Protein AF-A0A4Q3K098-F1 (afdb_monomer_lite)

Foldseek 3Di:
DDDDDDDDDDDDDDDDDDDDDDDDDDDDDDDDDDPDDDDDDDDDDDDDDDDDDDDDDDDDDDDPDDDDPDDDDDDDDDDDDDDDDDDDDDDDDDDDDDDDDDDPQPAAAFFQLAEEDPDDDPVPGHSHYDHPPHDHHPVNVVVVVCVVVVVCCVPVVVVVVVVVVVVVVVVVVVVVVVVVVVVVVVVVVVVVVVVVVCVVVVVVVVVVVVVVVVVVVVVVCVVVVVVVVVVVVVVVVVVCVVVVVVVVVVVVVVVVVVVVVVVVVVCVVPDDPVNVVVVVVVVVVVVVVVVVVVVVVPD

Structure (mmCIF, N/CA/C/O backbone):
data_AF-A0A4Q3K098-F1
#
_entry.id   AF-A0A4Q3K098-F1
#
loop_
_atom_site.group_PDB
_atom_site.id
_atom_site.type_symbol
_atom_site.label_atom_id
_atom_site.label_alt_id
_atom_site.label_comp_id
_atom_site.label_asym_id
_atom_site.label_entity_id
_atom_site.label_seq_id
_atom_site.pdbx_PDB_ins_code
_atom_site.Cartn_x
_atom_site.Cartn_y
_atom_site.Cartn_z
_atom_site.occupancy
_atom_site.B_iso_or_equiv
_atom_site.auth_seq_id
_atom_site.auth_comp_id
_atom_site.auth_asym_id
_atom_site.auth_atom_id
_atom_site.pdbx_PDB_model_num
ATOM 1 N N . MET A 1 1 ? 40.487 -28.915 39.876 1.00 45.47 1 MET A N 1
ATOM 2 C CA . MET A 1 1 ? 40.829 -27.946 40.940 1.00 45.47 1 MET A CA 1
ATOM 3 C C . MET A 1 1 ? 42.339 -27.771 40.968 1.00 45.47 1 MET A C 1
ATOM 5 O O . MET A 1 1 ? 43.022 -28.613 41.523 1.00 45.47 1 MET A O 1
ATOM 9 N N . SER A 1 2 ? 42.846 -26.705 40.356 1.00 36.75 2 SER A N 1
ATOM 10 C CA . SER A 1 2 ? 44.168 -26.128 40.635 1.00 36.75 2 SER A CA 1
ATOM 11 C C . SER A 1 2 ? 44.208 -24.749 39.973 1.00 36.75 2 SER A C 1
ATOM 13 O O . SER A 1 2 ? 43.932 -24.594 38.788 1.00 36.75 2 SER A O 1
ATOM 15 N N . ARG A 1 3 ? 44.411 -23.734 40.813 1.00 47.38 3 ARG A N 1
ATOM 16 C CA . ARG A 1 3 ? 44.488 -22.307 40.490 1.00 47.38 3 ARG A CA 1
ATOM 17 C C . ARG A 1 3 ? 45.880 -21.983 39.943 1.00 47.38 3 ARG A C 1
ATOM 19 O O . ARG A 1 3 ? 46.826 -22.529 40.492 1.00 47.38 3 ARG A O 1
ATOM 26 N N . THR A 1 4 ? 45.986 -21.002 39.046 1.00 52.31 4 THR A N 1
ATOM 27 C CA . THR A 1 4 ? 46.852 -19.814 39.217 1.00 52.31 4 THR A CA 1
ATOM 28 C C . THR A 1 4 ? 46.536 -18.753 38.155 1.00 52.31 4 THR A C 1
ATOM 30 O O . THR A 1 4 ? 46.495 -19.019 36.960 1.00 52.31 4 THR A O 1
ATOM 33 N N . PHE A 1 5 ? 46.284 -17.538 38.640 1.00 45.59 5 PHE A N 1
ATOM 34 C CA . PHE A 1 5 ? 46.223 -16.270 37.909 1.00 45.59 5 PHE A CA 1
ATOM 35 C C . PHE A 1 5 ? 47.646 -15.775 37.591 1.00 45.59 5 PHE A C 1
ATOM 37 O O . PHE A 1 5 ? 48.523 -15.948 38.433 1.00 45.59 5 PHE A O 1
ATOM 44 N N . SER A 1 6 ? 47.839 -15.042 36.487 1.00 46.19 6 SER A N 1
ATOM 45 C CA . SER A 1 6 ? 48.653 -13.812 36.498 1.00 46.19 6 SER A CA 1
ATOM 46 C C . SER A 1 6 ? 48.401 -12.945 35.255 1.00 46.19 6 SER A C 1
ATOM 48 O O . SER A 1 6 ? 48.564 -13.391 34.122 1.00 46.19 6 SER A O 1
ATOM 50 N N . LEU A 1 7 ? 47.990 -11.702 35.505 1.00 43.59 7 LEU A N 1
ATOM 51 C CA . LEU A 1 7 ? 47.970 -10.551 34.598 1.00 43.59 7 LEU A CA 1
ATOM 52 C C . LE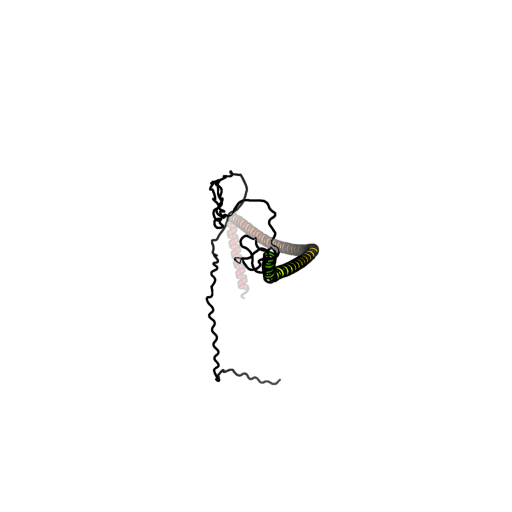U A 1 7 ? 49.356 -9.890 34.604 1.00 43.59 7 LEU A C 1
ATOM 54 O O . LEU A 1 7 ? 49.916 -9.780 35.689 1.00 43.59 7 LEU A O 1
ATOM 58 N N . ALA A 1 8 ? 49.835 -9.346 33.475 1.00 39.97 8 ALA A N 1
ATOM 59 C CA . ALA A 1 8 ? 50.601 -8.084 33.446 1.00 39.97 8 ALA A CA 1
ATOM 60 C C . ALA A 1 8 ? 51.017 -7.642 32.021 1.00 39.97 8 ALA A C 1
ATOM 62 O O . ALA A 1 8 ? 51.770 -8.328 31.341 1.00 39.97 8 ALA A O 1
ATOM 63 N N . THR A 1 9 ? 50.537 -6.444 31.654 1.00 49.66 9 THR A N 1
ATOM 64 C CA . THR A 1 9 ? 51.247 -5.292 31.037 1.00 49.66 9 THR A CA 1
ATOM 65 C C . THR A 1 9 ? 51.971 -5.454 29.686 1.00 49.66 9 THR A C 1
ATOM 67 O O . THR A 1 9 ? 52.926 -6.207 29.575 1.00 49.66 9 THR A O 1
ATOM 70 N N . LEU A 1 10 ? 51.513 -4.817 28.598 1.00 40.50 10 LEU A N 1
ATOM 71 C CA . LEU A 1 10 ? 51.694 -3.404 28.172 1.00 40.50 10 LEU A CA 1
ATOM 72 C C . LEU A 1 10 ? 53.139 -2.996 27.788 1.00 40.50 10 LEU A C 1
ATOM 74 O O . LEU A 1 10 ? 54.026 -3.025 28.635 1.00 40.50 10 LEU A O 1
ATOM 78 N N . THR A 1 11 ? 53.270 -2.398 26.588 1.00 39.56 11 THR A N 1
ATOM 79 C CA . THR A 1 11 ? 54.080 -1.191 26.250 1.00 39.56 11 THR A CA 1
ATOM 80 C C . THR A 1 11 ? 55.191 -1.344 25.194 1.00 39.56 11 THR A C 1
ATOM 82 O O . THR A 1 11 ? 56.019 -2.243 25.258 1.00 39.56 11 THR A O 1
ATOM 85 N N . SER A 1 12 ? 55.252 -0.311 24.330 1.00 39.97 12 SER A N 1
ATOM 86 C CA . SER A 1 12 ? 56.426 0.238 23.613 1.00 39.97 12 SER A CA 1
ATOM 87 C C . SER A 1 12 ? 56.860 -0.506 22.336 1.00 39.97 12 SER A C 1
ATOM 89 O O . SER A 1 12 ? 57.343 -1.625 22.401 1.00 39.97 12 SER A O 1
ATOM 91 N N . ALA A 1 13 ? 56.644 -0.010 21.109 1.00 42.47 13 ALA A N 1
ATOM 92 C CA . ALA A 1 13 ? 57.083 1.255 20.492 1.00 42.47 13 ALA A CA 1
ATOM 93 C C . ALA A 1 13 ? 58.608 1.483 20.519 1.00 42.47 13 ALA A C 1
ATOM 95 O O . ALA A 1 13 ? 59.149 1.864 21.546 1.00 42.47 13 ALA A O 1
ATOM 96 N N . SER A 1 14 ? 59.272 1.357 19.360 1.00 41.34 14 SER A N 1
ATOM 97 C CA . SER A 1 14 ? 60.161 2.378 18.757 1.00 41.34 14 SER A CA 1
ATOM 98 C C . SER A 1 14 ? 61.281 1.795 17.868 1.00 41.34 14 SER A C 1
ATOM 100 O O . SER A 1 14 ? 62.032 0.911 18.251 1.00 41.34 14 SER A O 1
ATOM 102 N N . TRP A 1 15 ? 61.342 2.343 16.648 1.00 36.78 15 TRP A N 1
ATOM 103 C CA . TRP A 1 15 ? 62.523 2.826 15.914 1.00 36.78 15 TRP A CA 1
ATOM 104 C C . TRP A 1 15 ? 63.794 1.967 15.772 1.00 36.78 15 TRP A C 1
ATOM 106 O O . TRP A 1 15 ? 64.567 1.825 16.706 1.00 36.78 15 TRP A O 1
ATOM 116 N N . HIS A 1 16 ? 64.147 1.680 14.511 1.00 47.78 16 HIS A N 1
ATOM 117 C CA . HIS A 1 16 ? 65.484 1.934 13.936 1.00 47.78 16 HIS A CA 1
ATOM 118 C C . HIS A 1 16 ? 65.361 1.935 12.389 1.00 47.78 16 HIS A C 1
ATOM 120 O O . HIS A 1 16 ? 64.926 0.949 11.809 1.00 47.78 16 HIS A O 1
ATOM 126 N N . ARG A 1 17 ? 65.462 3.080 11.679 1.00 45.44 17 ARG A N 1
ATOM 127 C CA . ARG A 1 17 ? 66.675 3.600 10.982 1.00 45.44 17 ARG A CA 1
ATOM 128 C C . ARG A 1 17 ? 67.563 2.466 10.434 1.00 45.44 17 ARG A C 1
ATOM 130 O O . ARG A 1 17 ? 68.010 1.648 11.219 1.00 45.44 17 ARG A O 1
ATOM 137 N N . THR A 1 18 ? 67.931 2.352 9.152 1.00 45.47 18 THR A N 1
ATOM 138 C CA . THR A 1 18 ? 68.351 3.349 8.140 1.00 45.47 18 THR A CA 1
ATOM 139 C C . THR A 1 18 ? 68.779 2.585 6.869 1.00 45.47 18 THR A C 1
ATOM 141 O O . THR A 1 18 ? 69.349 1.509 7.016 1.00 45.47 18 THR A O 1
ATOM 144 N N . GLY A 1 19 ? 68.685 3.174 5.661 1.00 37.81 19 GLY A N 1
ATOM 145 C CA . GLY A 1 19 ? 69.661 2.851 4.599 1.00 37.81 19 GLY A CA 1
ATOM 146 C C . GLY A 1 19 ? 69.267 3.022 3.121 1.00 37.81 19 GLY A C 1
ATOM 147 O O . GLY A 1 19 ? 68.738 2.093 2.534 1.00 37.81 19 GLY A O 1
ATOM 148 N N . ARG A 1 20 ? 69.731 4.139 2.521 1.00 42.72 20 ARG A N 1
ATOM 149 C CA . ARG A 1 20 ? 70.123 4.361 1.094 1.00 42.72 20 ARG A CA 1
ATOM 150 C C . ARG A 1 20 ? 68.979 4.451 0.061 1.00 42.72 20 ARG A C 1
ATOM 152 O O . ARG A 1 20 ? 68.399 3.452 -0.316 1.00 42.72 20 ARG A O 1
ATOM 159 N N . ARG A 1 21 ? 68.502 5.634 -0.356 1.00 42.91 21 ARG A N 1
ATOM 160 C CA . ARG A 1 21 ? 69.092 6.699 -1.214 1.00 42.91 21 ARG A CA 1
ATOM 161 C C . ARG A 1 21 ? 69.584 6.251 -2.609 1.00 42.91 21 ARG A C 1
ATOM 163 O O . ARG A 1 21 ? 70.628 5.620 -2.710 1.00 42.91 21 ARG A O 1
ATOM 170 N N . LEU A 1 22 ? 68.891 6.825 -3.609 1.00 38.81 22 LEU A N 1
ATOM 171 C CA . LEU A 1 22 ? 69.331 7.316 -4.930 1.00 38.81 22 LEU A CA 1
ATOM 172 C C . LEU A 1 22 ? 69.320 6.348 -6.125 1.00 38.81 22 LEU A C 1
ATOM 174 O O . LEU A 1 22 ? 70.269 5.610 -6.347 1.00 38.81 22 LEU A O 1
ATOM 178 N N . ALA A 1 23 ? 68.326 6.535 -6.998 1.00 37.00 23 ALA A N 1
ATOM 179 C CA . ALA A 1 23 ? 68.558 6.690 -8.433 1.00 37.00 23 ALA A CA 1
ATOM 180 C C . ALA A 1 23 ? 67.474 7.610 -9.022 1.00 37.00 23 ALA A C 1
ATOM 182 O O . ALA A 1 23 ? 66.279 7.364 -8.878 1.00 37.00 23 ALA A O 1
ATOM 183 N N . LEU A 1 24 ? 67.935 8.712 -9.610 1.00 41.22 24 LEU A N 1
ATOM 184 C CA . LEU A 1 24 ? 67.166 9.682 -10.380 1.00 41.22 24 LEU A CA 1
ATOM 185 C C . LEU A 1 24 ? 66.732 9.086 -11.725 1.00 41.22 24 LEU A C 1
ATOM 187 O O . LEU A 1 24 ? 67.497 8.367 -12.359 1.00 41.22 24 LEU A O 1
ATOM 191 N N . GLY A 1 25 ? 65.557 9.499 -12.193 1.00 34.22 25 GLY A N 1
ATOM 192 C CA . GLY A 1 25 ? 65.096 9.318 -13.566 1.00 34.22 25 GLY A CA 1
ATOM 193 C C . GLY A 1 25 ? 63.995 10.326 -13.877 1.00 34.22 25 GLY A C 1
ATOM 194 O O . GLY A 1 25 ? 62.823 10.065 -13.636 1.00 34.22 25 GLY A O 1
ATOM 195 N N . LEU A 1 26 ? 64.405 11.506 -14.341 1.00 39.22 26 LEU A N 1
ATOM 196 C CA . LEU A 1 26 ? 63.556 12.571 -14.876 1.00 39.22 26 LEU A CA 1
ATOM 197 C C . LEU A 1 26 ? 62.795 12.095 -16.123 1.00 39.22 26 LEU A C 1
ATOM 199 O O . LEU A 1 26 ? 63.418 11.620 -17.068 1.00 39.22 26 LEU A O 1
ATOM 203 N N . ALA A 1 27 ? 61.490 12.351 -16.177 1.00 36.09 27 ALA A N 1
ATOM 204 C CA . ALA A 1 27 ? 60.779 12.587 -17.430 1.00 36.09 27 ALA A CA 1
ATOM 205 C C . ALA A 1 27 ? 59.642 13.583 -17.180 1.00 36.09 27 ALA A C 1
ATOM 207 O O . ALA A 1 27 ? 58.806 13.409 -16.295 1.00 36.09 27 ALA A O 1
ATOM 208 N N . ALA A 1 28 ? 59.691 14.671 -17.938 1.00 39.91 28 ALA A N 1
ATOM 209 C CA . ALA A 1 28 ? 58.756 15.777 -17.922 1.00 39.91 28 ALA A CA 1
ATOM 210 C C . ALA A 1 28 ? 57.340 15.337 -18.322 1.00 39.91 28 ALA A C 1
ATOM 212 O O . ALA A 1 28 ? 57.170 14.579 -19.272 1.00 39.91 28 ALA A O 1
ATOM 213 N N . SER A 1 29 ? 56.326 15.895 -17.660 1.00 32.56 29 SER A N 1
ATOM 214 C CA . SER A 1 29 ? 54.971 15.946 -18.205 1.00 32.56 29 SER A CA 1
ATOM 215 C C . SER A 1 29 ? 54.334 17.279 -17.834 1.00 32.56 29 SER A C 1
ATOM 217 O O . SER A 1 29 ? 53.872 17.491 -16.716 1.00 32.56 29 SER A O 1
ATOM 219 N N . TRP A 1 30 ? 54.349 18.198 -18.797 1.00 33.38 30 TRP A N 1
ATOM 220 C CA . TRP A 1 30 ? 53.404 19.303 -18.860 1.00 33.38 30 TRP A CA 1
ATOM 221 C C . TRP A 1 30 ? 52.015 18.710 -19.114 1.00 33.38 30 TRP A C 1
ATOM 223 O O . TRP A 1 30 ? 51.775 18.145 -20.177 1.00 33.38 30 TRP A O 1
ATOM 233 N N . ALA A 1 31 ? 51.101 18.841 -18.157 1.00 35.28 31 ALA A N 1
ATOM 234 C CA . ALA A 1 31 ? 49.675 18.654 -18.393 1.00 35.28 31 ALA A CA 1
ATOM 235 C C . ALA A 1 31 ? 48.956 19.926 -17.946 1.00 35.28 31 ALA A C 1
ATOM 237 O O . ALA A 1 31 ? 48.866 20.237 -16.758 1.00 35.28 31 ALA A O 1
ATOM 238 N N . LEU A 1 32 ? 48.527 20.691 -18.948 1.00 40.38 32 LEU A N 1
ATOM 239 C CA . LEU A 1 32 ? 47.695 21.874 -18.815 1.00 40.38 32 LEU A CA 1
ATOM 240 C C . LEU A 1 32 ? 46.370 21.541 -18.111 1.00 40.38 32 LEU A C 1
ATOM 242 O O . LEU A 1 32 ? 45.677 20.601 -18.482 1.00 40.38 32 LEU A O 1
ATOM 246 N N . ALA A 1 33 ? 46.035 22.416 -17.164 1.00 36.03 33 ALA A N 1
ATOM 247 C CA . ALA A 1 33 ? 44.709 22.966 -16.890 1.00 36.03 33 ALA A CA 1
ATOM 248 C C . ALA A 1 33 ? 43.523 21.989 -16.770 1.00 36.03 33 ALA A C 1
ATOM 250 O O . ALA A 1 33 ? 42.796 21.694 -17.716 1.00 36.03 33 ALA A O 1
ATOM 251 N N . LEU A 1 34 ? 43.264 21.635 -15.511 1.00 37.97 34 LEU A N 1
ATOM 252 C CA . LEU A 1 34 ? 41.960 21.276 -14.964 1.00 37.97 34 LEU A CA 1
ATOM 253 C C . LEU A 1 34 ? 40.907 22.353 -15.289 1.00 37.97 34 LEU A C 1
ATOM 255 O O . LEU A 1 34 ? 40.950 23.455 -14.745 1.00 37.97 34 LEU A O 1
ATOM 259 N N . GLY A 1 35 ? 39.935 22.014 -16.134 1.00 31.52 35 GLY A N 1
ATOM 260 C CA . GLY A 1 35 ? 38.666 22.731 -16.236 1.00 31.52 35 GLY A CA 1
ATOM 261 C C . GLY A 1 35 ? 37.707 22.238 -15.155 1.00 31.52 35 GLY A C 1
ATOM 262 O O . GLY A 1 35 ? 37.021 21.234 -15.334 1.00 31.52 35 GLY A O 1
ATOM 263 N N . THR A 1 36 ? 37.676 22.922 -14.015 1.00 43.47 36 THR A N 1
ATOM 264 C CA . THR A 1 36 ? 36.702 22.696 -12.944 1.00 43.47 36 THR A CA 1
ATOM 265 C C . THR A 1 36 ? 35.347 23.304 -13.308 1.00 43.47 36 THR A C 1
ATOM 267 O O . THR A 1 36 ? 35.190 24.519 -13.366 1.00 43.47 36 THR A O 1
ATOM 270 N N . MET A 1 37 ? 34.386 22.421 -13.565 1.00 33.38 37 MET A N 1
ATOM 271 C CA . MET A 1 37 ? 32.991 22.438 -13.107 1.00 33.38 37 MET A CA 1
ATOM 272 C C . MET A 1 37 ? 32.465 23.744 -12.463 1.00 33.38 37 MET A C 1
ATOM 274 O O . MET A 1 37 ? 32.839 24.080 -11.344 1.00 33.38 37 MET A O 1
ATOM 278 N N . VAL A 1 38 ? 31.471 24.375 -13.101 1.00 37.09 38 VAL A N 1
ATOM 279 C CA . VAL A 1 38 ? 30.394 25.108 -12.407 1.00 37.09 38 VAL A CA 1
ATOM 280 C C . VAL A 1 38 ? 29.065 24.672 -13.023 1.00 37.09 38 VAL A C 1
ATOM 282 O O . VAL A 1 38 ? 28.654 25.146 -14.077 1.00 37.09 38 VAL A O 1
ATOM 285 N N . VAL A 1 39 ? 28.413 23.721 -12.358 1.00 38.47 39 VAL A N 1
ATOM 286 C CA . VAL A 1 39 ? 26.984 23.434 -12.503 1.00 38.47 39 VAL A CA 1
ATOM 287 C C . VAL A 1 39 ? 26.318 24.100 -11.307 1.00 38.47 39 VAL A C 1
ATOM 289 O O . VAL A 1 39 ? 26.636 23.768 -10.168 1.00 38.47 39 VAL A O 1
ATOM 292 N N . ALA A 1 40 ? 25.439 25.066 -11.556 1.00 39.69 40 ALA A N 1
ATOM 293 C CA . ALA A 1 40 ? 24.638 25.706 -10.521 1.00 39.69 40 ALA A CA 1
ATOM 294 C C . ALA A 1 40 ? 23.329 24.921 -10.317 1.00 39.69 40 ALA A C 1
ATOM 296 O O . ALA A 1 40 ? 22.596 24.737 -11.290 1.00 39.69 40 ALA A O 1
ATOM 297 N N . PRO A 1 41 ? 22.983 24.493 -9.089 1.00 42.41 41 PRO A N 1
ATOM 298 C CA . PRO A 1 41 ? 21.625 24.108 -8.749 1.00 42.41 41 PRO A CA 1
ATOM 299 C C . PRO A 1 41 ? 20.955 25.248 -7.973 1.00 42.41 41 PRO A C 1
ATOM 301 O O . PRO A 1 41 ? 21.368 25.607 -6.871 1.00 42.41 41 PRO A O 1
ATOM 304 N N . SER A 1 42 ? 19.906 25.829 -8.548 1.00 36.91 42 SER A N 1
ATOM 305 C CA . SER A 1 42 ? 19.019 26.753 -7.843 1.00 36.91 42 SER A CA 1
ATOM 306 C C . SER A 1 42 ? 17.976 25.942 -7.073 1.00 36.91 42 SER A C 1
ATOM 308 O O . SER A 1 42 ? 17.066 25.379 -7.675 1.00 36.91 42 SER A O 1
ATOM 310 N N . LEU A 1 43 ? 18.102 25.878 -5.746 1.00 34.44 43 LEU A N 1
ATOM 311 C CA . LEU A 1 43 ? 17.055 25.368 -4.862 1.00 34.44 43 LEU A CA 1
ATOM 312 C C . LEU A 1 43 ? 16.998 26.197 -3.575 1.00 34.44 43 LEU A C 1
ATOM 314 O O . LEU A 1 43 ? 17.972 26.214 -2.830 1.00 34.44 43 LEU A O 1
ATOM 318 N N . ALA A 1 44 ? 15.857 26.856 -3.349 1.00 34.03 44 ALA A N 1
ATOM 319 C CA . ALA A 1 44 ? 15.251 27.258 -2.066 1.00 34.03 44 ALA A CA 1
ATOM 320 C C . ALA A 1 44 ? 14.223 28.365 -2.389 1.00 34.03 44 ALA A C 1
ATOM 322 O O . ALA A 1 44 ? 14.601 29.375 -2.969 1.00 34.03 44 ALA A O 1
ATOM 323 N N . LEU A 1 45 ? 12.905 28.222 -2.231 1.00 35.03 45 LEU A N 1
ATOM 324 C CA . LEU A 1 45 ? 12.044 27.829 -1.098 1.00 35.03 45 LEU A CA 1
ATOM 325 C C . LEU A 1 45 ? 11.132 29.035 -0.810 1.00 35.03 45 LEU A C 1
ATOM 327 O O . LEU A 1 45 ? 11.591 30.056 -0.309 1.00 35.03 45 LEU A O 1
ATOM 331 N N . ALA A 1 46 ? 9.844 28.898 -1.119 1.00 38.06 46 ALA A N 1
ATOM 332 C CA . ALA A 1 46 ? 8.773 29.678 -0.507 1.00 38.06 46 ALA A CA 1
ATOM 333 C C . ALA A 1 46 ? 7.505 28.803 -0.436 1.00 38.06 46 ALA A C 1
ATOM 335 O O . ALA A 1 46 ? 6.768 28.646 -1.405 1.00 38.06 46 ALA A O 1
ATOM 336 N N . GLN A 1 47 ? 7.374 28.157 0.723 1.00 42.31 47 GLN A N 1
ATOM 337 C CA . GLN A 1 47 ? 6.157 27.865 1.504 1.00 42.31 47 GLN A CA 1
ATOM 338 C C . GLN A 1 47 ? 5.009 28.887 1.286 1.00 42.31 47 GLN A C 1
ATOM 340 O O . GLN A 1 47 ? 5.303 30.057 1.075 1.00 42.31 47 GLN A O 1
ATOM 345 N N . ASP A 1 48 ? 3.700 28.619 1.406 1.00 40.69 48 ASP A N 1
ATOM 346 C CA . ASP A 1 48 ? 2.857 27.453 1.762 1.00 40.69 48 ASP A CA 1
ATOM 347 C C . ASP A 1 48 ? 1.357 27.897 1.536 1.00 40.69 48 ASP A C 1
ATOM 349 O O . ASP A 1 48 ? 1.166 28.862 0.794 1.00 40.69 48 ASP A O 1
ATOM 353 N N . PRO A 1 49 ? 0.260 27.288 2.058 1.00 54.19 49 PRO A N 1
ATOM 354 C CA . PRO A 1 49 ? -0.769 26.619 1.249 1.00 54.19 49 PRO A CA 1
ATOM 355 C C . PRO A 1 49 ? -2.209 27.205 1.374 1.00 54.19 49 PRO A C 1
ATOM 357 O O . PRO A 1 49 ? -2.437 28.218 2.027 1.00 54.19 49 PRO A O 1
ATOM 360 N N . HIS A 1 50 ? -3.182 26.478 0.793 1.00 34.31 50 HIS A N 1
ATOM 361 C CA . HIS A 1 50 ? -4.657 26.530 0.947 1.00 34.31 50 HIS A CA 1
ATOM 362 C C . HIS A 1 50 ? -5.469 27.212 -0.171 1.00 34.31 50 HIS A C 1
ATOM 364 O O . HIS A 1 50 ? -5.320 28.395 -0.448 1.00 34.31 50 HIS A O 1
ATOM 370 N N . GLY A 1 51 ? -6.429 26.470 -0.746 1.00 32.19 51 GLY A N 1
ATOM 371 C CA . GLY A 1 51 ? -7.488 27.052 -1.579 1.00 32.19 51 GLY A CA 1
ATOM 372 C C . GLY A 1 51 ? -8.238 26.057 -2.466 1.00 32.19 51 GLY A C 1
ATOM 373 O O . GLY A 1 51 ? -7.764 25.686 -3.528 1.00 32.19 51 GLY A O 1
ATOM 374 N N . HIS A 1 52 ? -9.412 25.638 -2.004 1.00 38.84 52 HIS A N 1
ATOM 375 C CA . HIS A 1 52 ? -10.378 24.707 -2.592 1.00 38.84 52 HIS A CA 1
ATOM 376 C C . HIS A 1 52 ? -10.873 24.981 -4.032 1.00 38.84 52 HIS A C 1
ATOM 378 O O . HIS A 1 52 ? -11.082 26.124 -4.412 1.00 38.84 52 HIS A O 1
ATOM 384 N N . GLY A 1 53 ? -11.266 23.891 -4.716 1.00 33.75 53 GLY A N 1
ATOM 385 C CA . GLY A 1 53 ? -12.589 23.757 -5.358 1.00 33.75 53 GLY A CA 1
ATOM 386 C C . GLY A 1 53 ? -12.778 24.281 -6.791 1.00 33.75 53 GLY A C 1
ATOM 387 O O . GLY A 1 53 ? -12.802 25.481 -7.028 1.00 33.75 53 GLY A O 1
ATOM 388 N N . ALA A 1 54 ? -13.036 23.367 -7.734 1.00 38.69 54 ALA A N 1
ATOM 389 C CA . ALA A 1 54 ? -13.620 23.665 -9.053 1.00 38.69 54 ALA A CA 1
ATOM 390 C C . ALA A 1 54 ? -15.121 24.032 -8.932 1.00 38.69 54 ALA A C 1
ATOM 392 O O . ALA A 1 54 ? -15.753 23.622 -7.953 1.00 38.69 54 ALA A O 1
ATOM 393 N N . PRO A 1 55 ? -15.720 24.767 -9.899 1.00 53.53 55 PRO A N 1
ATOM 394 C CA . PRO A 1 55 ? -16.332 24.120 -11.081 1.00 53.53 55 PRO A CA 1
ATOM 395 C C . PRO A 1 55 ? -16.218 24.926 -12.411 1.00 53.53 55 PRO A C 1
ATOM 397 O O . PRO A 1 55 ? -15.760 26.067 -12.401 1.00 53.53 55 PRO A O 1
ATOM 400 N N . PRO A 1 56 ? -16.610 24.355 -13.577 1.00 54.19 56 PRO A N 1
ATOM 401 C CA . PRO A 1 56 ? -16.345 24.940 -14.894 1.00 54.19 56 PRO A CA 1
ATOM 402 C C . PRO A 1 56 ? -17.508 25.796 -15.418 1.00 54.19 56 PRO A C 1
ATOM 404 O O . PRO A 1 56 ? -18.677 25.444 -15.260 1.00 54.19 56 PRO A O 1
ATOM 407 N N . GLY A 1 57 ? -17.198 26.884 -16.127 1.00 33.84 57 GLY A N 1
ATOM 408 C CA . GLY A 1 57 ? -18.220 27.665 -16.815 1.00 33.84 57 GLY A CA 1
ATOM 409 C C . GLY A 1 57 ? -17.698 28.849 -17.628 1.00 33.84 57 GLY A C 1
ATOM 410 O O . GLY A 1 57 ? -17.149 29.788 -17.073 1.00 33.84 57 GLY A O 1
ATOM 411 N N . HIS A 1 58 ? -18.038 28.805 -18.918 1.00 39.03 58 HIS A N 1
ATOM 412 C CA . HIS A 1 58 ? -18.286 29.924 -19.836 1.00 39.03 58 HIS A CA 1
ATOM 413 C C . HIS A 1 58 ? -17.084 30.571 -20.537 1.00 39.03 58 HIS A C 1
ATOM 415 O O . HIS A 1 58 ? -16.147 31.089 -19.939 1.00 39.03 58 HIS A O 1
ATOM 421 N N . GLY A 1 59 ? -17.161 30.501 -21.869 1.00 44.38 59 GLY A N 1
ATOM 422 C CA . GLY A 1 59 ? -16.175 31.005 -22.805 1.00 44.38 59 GLY A CA 1
ATOM 423 C C . GLY A 1 59 ? -16.113 32.526 -22.880 1.00 44.38 59 GLY A C 1
ATOM 424 O O . GLY A 1 59 ? -17.073 33.242 -22.600 1.00 44.38 59 GLY A O 1
ATOM 425 N N . ALA A 1 60 ? -14.952 32.982 -23.331 1.00 42.81 60 ALA A N 1
ATOM 426 C CA . ALA A 1 60 ? -14.671 34.334 -23.775 1.00 42.81 60 ALA A CA 1
ATOM 427 C C . ALA A 1 60 ? -13.757 34.248 -25.020 1.00 42.81 60 ALA A C 1
ATOM 429 O O . ALA A 1 60 ? -13.121 33.212 -25.236 1.00 42.81 60 ALA A O 1
ATOM 430 N N . PRO A 1 61 ? -13.764 35.276 -25.883 1.00 49.66 61 PRO A N 1
ATOM 431 C CA . PRO A 1 61 ? -13.471 35.147 -27.306 1.00 49.66 61 PRO A CA 1
ATOM 432 C C . PRO A 1 61 ? -11.975 35.052 -27.616 1.00 49.66 61 PRO A C 1
ATOM 434 O O . PRO A 1 61 ? -11.122 35.551 -26.887 1.00 49.66 61 PRO A O 1
ATOM 437 N N . VAL A 1 62 ? -11.682 34.403 -28.742 1.00 54.09 62 VAL A N 1
ATOM 438 C CA . VAL A 1 62 ? -10.337 34.220 -29.290 1.00 54.09 62 VAL A CA 1
ATOM 439 C C . VAL A 1 62 ? -9.867 35.533 -29.917 1.00 54.09 62 VAL A C 1
ATOM 441 O O . VAL A 1 62 ? -10.493 36.036 -30.847 1.00 54.09 62 VAL A O 1
ATOM 444 N N . ASP A 1 63 ? -8.762 36.067 -29.409 1.00 47.34 63 ASP A N 1
ATOM 445 C CA . ASP A 1 63 ? -8.073 37.252 -29.925 1.00 47.34 63 ASP A CA 1
ATOM 446 C C . ASP A 1 63 ? -6.951 36.786 -30.885 1.00 47.34 63 ASP A C 1
ATOM 448 O O . ASP A 1 63 ? -6.093 36.003 -30.462 1.00 47.34 63 ASP A O 1
ATOM 452 N N . PRO A 1 64 ? -6.924 37.167 -32.180 1.00 49.97 64 PRO A N 1
ATOM 453 C CA . PRO A 1 64 ? -6.046 36.521 -33.164 1.00 49.97 64 PRO A CA 1
ATOM 454 C C . PRO A 1 64 ? -4.607 37.066 -33.205 1.00 49.97 64 PRO A C 1
ATOM 456 O O . PRO A 1 64 ? -3.832 36.680 -34.080 1.00 49.97 64 PRO A O 1
ATOM 459 N N . HIS A 1 65 ? -4.199 37.931 -32.274 1.00 51.34 65 HIS A N 1
ATOM 460 C CA . HIS A 1 65 ? -2.879 38.562 -32.317 1.00 51.34 65 HIS A CA 1
ATOM 461 C C . HIS A 1 65 ? -2.156 38.528 -30.968 1.00 51.34 65 HIS A C 1
ATOM 463 O O . HIS A 1 65 ? -2.055 39.531 -30.266 1.00 51.34 65 HIS A O 1
ATOM 469 N N . ARG A 1 66 ? -1.553 37.383 -30.629 1.00 42.12 66 ARG A N 1
ATOM 470 C CA . ARG A 1 66 ? -0.471 37.345 -29.635 1.00 42.12 66 ARG A CA 1
ATOM 471 C C . ARG A 1 66 ? 0.615 36.361 -30.059 1.00 42.12 66 ARG A C 1
ATOM 473 O O . ARG A 1 66 ? 0.426 35.150 -30.025 1.00 42.12 66 ARG A O 1
ATOM 480 N N . GLY A 1 67 ? 1.738 36.912 -30.514 1.00 38.75 67 GLY A N 1
ATOM 481 C CA . GLY A 1 67 ? 2.914 36.160 -30.943 1.00 38.75 67 GLY A CA 1
ATOM 482 C C . GLY A 1 67 ? 3.592 35.416 -29.790 1.00 38.75 67 GLY A C 1
ATOM 483 O O . GLY A 1 67 ? 3.635 35.898 -28.658 1.00 38.75 67 GLY A O 1
ATOM 484 N N . ILE A 1 68 ? 4.130 34.240 -30.106 1.00 44.41 68 ILE A N 1
ATOM 485 C CA . ILE A 1 68 ? 4.950 33.412 -29.217 1.00 44.41 68 ILE A CA 1
ATOM 486 C C . ILE A 1 68 ? 6.407 33.904 -29.314 1.00 44.41 68 ILE A C 1
ATOM 488 O O . ILE A 1 68 ? 6.922 34.005 -30.430 1.00 44.41 68 ILE A O 1
ATOM 492 N N . PRO A 1 69 ? 7.105 34.196 -28.202 1.00 44.75 69 PRO A N 1
ATOM 493 C CA . PRO A 1 69 ? 8.534 34.466 -28.235 1.00 44.75 69 PRO A CA 1
ATOM 494 C C . PRO A 1 69 ? 9.307 33.141 -28.260 1.00 44.75 69 PRO A C 1
ATOM 496 O O . PRO A 1 69 ? 9.219 32.348 -27.326 1.00 44.75 69 PRO A O 1
ATOM 499 N N . GLY A 1 70 ? 10.083 32.918 -29.323 1.00 49.69 70 GLY A N 1
ATOM 500 C CA . GLY A 1 70 ? 11.064 31.830 -29.390 1.00 49.69 70 GLY A CA 1
ATOM 501 C C . GLY A 1 70 ? 10.831 30.828 -30.519 1.00 49.69 70 GLY A C 1
ATOM 502 O O . GLY A 1 70 ? 10.449 29.691 -30.274 1.00 49.69 70 GLY A O 1
ATOM 503 N N . ALA A 1 71 ? 11.133 31.227 -31.753 1.00 42.69 71 ALA A N 1
ATOM 504 C CA . ALA A 1 71 ? 11.499 30.301 -32.823 1.00 42.69 71 ALA A CA 1
ATOM 505 C C . ALA A 1 71 ? 12.501 30.997 -33.769 1.00 42.69 71 ALA A C 1
ATOM 507 O O . ALA A 1 71 ? 12.359 32.199 -34.011 1.00 42.69 71 ALA A O 1
ATOM 508 N N . PRO A 1 72 ? 13.530 30.291 -34.273 1.00 44.84 72 PRO A N 1
ATOM 509 C CA . PRO A 1 72 ? 14.599 30.894 -35.063 1.00 44.84 72 PRO A CA 1
ATOM 510 C C . PRO A 1 72 ? 14.091 31.324 -36.445 1.00 44.84 72 PRO A C 1
ATOM 512 O O . PRO A 1 72 ? 13.498 30.543 -37.188 1.00 44.84 72 PRO A O 1
ATOM 515 N N . THR A 1 73 ? 14.338 32.584 -36.795 1.00 45.41 73 THR A N 1
ATOM 516 C CA . THR A 1 73 ? 13.993 33.176 -38.090 1.00 45.41 73 THR A CA 1
ATOM 517 C C . THR A 1 73 ? 14.961 32.701 -39.173 1.00 45.41 73 THR A C 1
ATOM 519 O O . THR A 1 73 ? 16.134 33.071 -39.162 1.00 45.41 73 THR A O 1
ATOM 522 N N . LEU A 1 74 ? 14.467 31.922 -40.135 1.00 46.78 74 LEU A N 1
ATOM 523 C CA . LEU A 1 74 ? 15.127 31.754 -41.432 1.00 46.78 74 LEU A CA 1
ATOM 524 C C . LEU A 1 74 ? 14.890 33.017 -42.281 1.00 46.78 74 LEU A C 1
ATOM 526 O O . LEU A 1 74 ? 13.752 33.493 -42.327 1.00 46.78 74 LEU A O 1
ATOM 530 N N . PRO A 1 75 ? 15.902 33.564 -42.979 1.00 43.25 75 PRO A N 1
ATOM 531 C CA . PRO A 1 75 ? 15.680 34.672 -43.895 1.00 43.25 75 PRO A CA 1
ATOM 532 C C . PRO A 1 75 ? 14.935 34.179 -45.142 1.00 43.25 75 PRO A C 1
ATOM 534 O O . PRO A 1 75 ? 15.424 33.348 -45.906 1.00 43.25 75 PRO A O 1
ATOM 537 N N . ARG A 1 76 ? 13.730 34.717 -45.336 1.00 38.47 76 ARG A N 1
ATOM 538 C CA . ARG A 1 76 ? 12.933 34.599 -46.557 1.00 38.47 76 ARG A CA 1
ATOM 539 C C . ARG A 1 76 ? 13.424 35.656 -47.546 1.00 38.47 76 ARG A C 1
ATOM 541 O O . ARG A 1 76 ? 13.199 36.841 -47.326 1.00 38.47 76 ARG A O 1
ATOM 548 N N . SER A 1 77 ? 14.075 35.234 -48.624 1.00 37.66 77 SER A N 1
ATOM 549 C CA . SER A 1 77 ? 14.330 36.074 -49.793 1.00 37.66 77 SER A CA 1
ATOM 550 C C . SER A 1 77 ? 13.228 35.856 -50.827 1.00 37.66 77 SER A C 1
ATOM 552 O O . SER A 1 77 ? 13.038 34.756 -51.340 1.00 37.66 77 SER A O 1
ATOM 554 N N . ALA A 1 78 ? 12.493 36.918 -51.132 1.00 40.28 78 ALA A N 1
ATOM 555 C CA . ALA A 1 78 ? 11.795 37.075 -52.397 1.00 40.28 78 ALA A CA 1
ATOM 556 C C . ALA A 1 78 ? 11.618 38.572 -52.632 1.00 40.28 78 ALA A C 1
ATOM 558 O O . ALA A 1 78 ? 10.893 39.211 -51.881 1.00 40.28 78 ALA A O 1
ATOM 559 N N . ASP A 1 79 ? 12.335 39.094 -53.625 1.00 41.59 79 ASP A N 1
ATOM 560 C CA . ASP A 1 79 ? 11.893 40.180 -54.498 1.00 41.59 79 ASP A CA 1
ATOM 561 C C . ASP A 1 79 ? 12.810 40.247 -55.741 1.00 41.59 79 ASP A C 1
ATOM 563 O O . ASP A 1 79 ? 13.880 39.627 -55.748 1.00 41.59 79 ASP A O 1
ATOM 567 N N . PRO A 1 80 ? 12.344 40.849 -56.852 1.00 45.50 80 PRO A N 1
ATOM 568 C CA . PRO A 1 80 ? 12.312 40.162 -58.140 1.00 45.50 80 PRO A CA 1
ATOM 569 C C . PRO A 1 80 ? 13.278 40.722 -59.198 1.00 45.50 80 PRO A C 1
ATOM 571 O O . PRO A 1 80 ? 13.728 41.859 -59.135 1.00 45.50 80 PRO A O 1
ATOM 574 N N . HIS A 1 81 ? 13.541 39.882 -60.206 1.00 40.00 81 HIS A N 1
ATOM 575 C CA . HIS A 1 81 ? 13.946 40.205 -61.582 1.00 40.00 81 HIS A CA 1
ATOM 576 C C . HIS A 1 81 ? 14.746 41.504 -61.811 1.00 40.00 81 HIS A C 1
ATOM 578 O O . HIS A 1 81 ? 14.218 42.508 -62.283 1.00 40.00 81 HIS A O 1
ATOM 584 N N . GLY A 1 82 ? 16.063 41.421 -61.607 1.00 29.92 82 GLY A N 1
ATOM 585 C CA . GLY A 1 82 ? 17.048 42.291 -62.249 1.00 29.92 82 GLY A CA 1
ATOM 586 C C . GLY A 1 82 ? 17.647 41.587 -63.467 1.00 29.92 82 GLY A C 1
ATOM 587 O O . GLY A 1 82 ? 18.404 40.629 -63.326 1.00 29.92 82 GLY A O 1
ATOM 588 N N . ALA A 1 83 ? 17.291 42.048 -64.664 1.00 43.41 83 ALA A N 1
ATOM 589 C CA . ALA A 1 83 ? 17.985 41.701 -65.894 1.00 43.41 83 ALA A CA 1
ATOM 590 C C . ALA A 1 83 ? 19.374 42.356 -65.876 1.00 43.41 83 ALA A C 1
ATOM 592 O O . ALA A 1 83 ? 19.480 43.571 -66.008 1.00 43.41 83 ALA A O 1
ATOM 593 N N . GLN A 1 84 ? 20.432 41.558 -65.723 1.00 35.56 84 GLN A N 1
ATOM 594 C CA . GLN A 1 84 ? 21.804 42.012 -65.928 1.00 35.56 84 GLN A CA 1
ATOM 595 C C . GLN A 1 84 ? 22.527 41.005 -66.819 1.00 35.56 84 GLN A C 1
ATOM 597 O O . GLN A 1 84 ? 22.730 39.845 -66.463 1.00 35.56 84 GLN A O 1
ATOM 602 N N . GLN A 1 85 ? 22.873 41.483 -68.012 1.00 39.19 85 GLN A N 1
ATOM 603 C CA . GLN A 1 85 ? 23.735 40.829 -68.985 1.00 39.19 85 GLN A CA 1
ATOM 604 C C . GLN A 1 85 ? 25.038 40.377 -68.320 1.00 39.19 85 GLN A C 1
ATOM 606 O O . GLN A 1 85 ? 25.806 41.202 -67.828 1.00 39.19 85 GLN A O 1
ATOM 611 N N . VAL A 1 86 ? 25.314 39.076 -68.369 1.00 31.39 86 VAL A N 1
ATOM 612 C CA . VAL A 1 86 ? 26.675 38.552 -68.249 1.00 31.39 86 VAL A CA 1
ATOM 613 C C . VAL A 1 86 ? 27.216 38.364 -69.655 1.00 31.39 86 VAL A C 1
ATOM 615 O O . VAL A 1 86 ? 26.990 37.355 -70.320 1.00 31.39 86 VAL A O 1
ATOM 618 N N . ALA A 1 87 ? 27.892 39.415 -70.111 1.00 29.42 87 ALA A N 1
ATOM 619 C CA . ALA A 1 87 ? 28.838 39.364 -71.204 1.00 29.42 87 ALA A CA 1
ATOM 620 C C . ALA A 1 87 ? 29.904 38.312 -70.867 1.00 29.42 87 ALA A C 1
ATOM 622 O O . ALA A 1 87 ? 30.659 38.460 -69.907 1.00 29.42 87 ALA A O 1
ATOM 623 N N . GLY A 1 88 ? 29.929 37.222 -71.630 1.00 31.23 88 GLY A N 1
ATOM 624 C CA . GLY A 1 88 ? 31.040 36.284 -71.597 1.00 31.23 88 GLY A CA 1
ATOM 625 C C . GLY A 1 88 ? 32.249 36.929 -72.252 1.00 31.23 88 GLY A C 1
ATOM 626 O O . GLY A 1 88 ? 32.118 37.391 -73.376 1.00 31.23 88 GLY A O 1
ATOM 627 N N . HIS A 1 89 ? 33.399 36.948 -71.581 1.00 28.33 89 HIS A N 1
ATOM 628 C CA . HIS A 1 89 ? 34.696 37.287 -72.168 1.00 28.33 89 HIS A CA 1
ATOM 629 C C . HIS A 1 89 ? 35.766 36.379 -71.560 1.00 28.33 89 HIS A C 1
ATOM 631 O O . HIS A 1 89 ? 35.844 36.221 -70.343 1.00 28.33 89 HIS A O 1
ATOM 637 N N . GLY A 1 90 ? 36.566 35.773 -72.433 1.00 25.86 90 GLY A N 1
ATOM 638 C CA . GLY A 1 90 ? 37.670 34.889 -72.070 1.00 25.86 90 GLY A CA 1
ATOM 639 C C . GLY A 1 90 ? 38.028 33.877 -73.157 1.00 25.86 90 GLY A C 1
ATOM 640 O O . GLY A 1 90 ? 38.436 32.768 -72.833 1.00 25.86 90 GLY A O 1
ATOM 641 N N . ALA A 1 91 ? 37.839 34.227 -74.429 1.00 31.45 91 ALA A N 1
ATOM 642 C CA . ALA A 1 91 ? 38.324 33.455 -75.563 1.00 31.45 91 ALA A CA 1
ATOM 643 C C . ALA A 1 91 ? 38.932 34.427 -76.571 1.00 31.45 91 ALA A C 1
ATOM 645 O O . ALA A 1 91 ? 38.303 34.727 -77.571 1.00 31.45 91 ALA A O 1
ATOM 646 N N . ASP A 1 92 ? 40.137 34.917 -76.280 1.00 28.16 92 ASP A N 1
ATOM 647 C CA . ASP A 1 92 ? 40.959 35.657 -77.237 1.00 28.16 92 ASP A CA 1
ATOM 648 C C . ASP A 1 92 ? 42.432 35.320 -76.993 1.00 28.16 92 ASP A C 1
ATOM 650 O O . ASP A 1 92 ? 43.101 35.931 -76.163 1.00 28.16 92 ASP A O 1
ATOM 654 N N . ALA A 1 93 ? 42.897 34.278 -77.681 1.00 31.94 93 ALA A N 1
ATOM 655 C CA . ALA A 1 93 ? 44.241 34.177 -78.250 1.00 31.94 93 ALA A CA 1
ATOM 656 C C . ALA A 1 93 ? 44.347 32.856 -79.027 1.00 31.94 93 ALA A C 1
ATOM 658 O O . ALA A 1 93 ? 44.899 31.871 -78.542 1.00 31.94 93 ALA A O 1
ATOM 659 N N . ALA A 1 94 ? 43.801 32.832 -80.239 1.00 31.33 94 ALA A N 1
ATOM 660 C CA . ALA A 1 94 ? 44.360 32.014 -81.306 1.00 31.33 94 ALA A CA 1
ATOM 661 C C . ALA A 1 94 ? 43.951 32.633 -82.639 1.00 31.33 94 ALA A C 1
ATOM 663 O O . ALA A 1 94 ? 42.825 32.481 -83.112 1.00 31.33 94 ALA A O 1
ATOM 664 N N . ASP A 1 95 ? 44.899 33.389 -83.173 1.00 31.06 95 ASP A N 1
ATOM 665 C CA . ASP A 1 95 ? 44.879 34.022 -84.472 1.00 31.06 95 ASP A CA 1
ATOM 666 C C . ASP A 1 95 ? 44.415 33.093 -85.603 1.00 31.06 95 ASP A C 1
ATOM 668 O O . ASP A 1 95 ? 44.814 31.933 -85.713 1.00 31.06 95 ASP A O 1
ATOM 672 N N . ALA A 1 96 ? 43.569 33.686 -86.444 1.00 31.03 96 ALA A N 1
ATOM 673 C CA . ALA A 1 96 ? 43.492 33.568 -87.895 1.00 31.03 96 ALA A CA 1
ATOM 674 C C . ALA A 1 96 ? 44.181 32.364 -88.562 1.00 31.03 96 ALA A C 1
ATOM 676 O O . ALA A 1 96 ? 45.398 32.312 -88.622 1.00 31.03 96 ALA A O 1
ATOM 677 N N . HIS A 1 97 ? 43.381 31.512 -89.210 1.00 34.19 97 HIS A N 1
ATOM 678 C CA . HIS A 1 97 ? 43.435 31.154 -90.642 1.00 34.19 97 HIS A CA 1
ATOM 679 C C . HIS A 1 97 ? 42.114 30.410 -90.926 1.00 34.19 97 HIS A C 1
ATOM 681 O O . HIS A 1 97 ? 41.765 29.476 -90.219 1.00 34.19 97 HIS A O 1
ATOM 687 N N . GLY A 1 98 ? 41.226 30.875 -91.800 1.00 27.89 98 GLY A N 1
ATOM 688 C CA . GLY A 1 98 ? 41.400 30.904 -93.249 1.00 27.89 98 GLY A CA 1
ATOM 689 C C . GLY A 1 98 ? 40.355 29.947 -93.837 1.00 27.89 98 GLY A C 1
ATOM 690 O O . GLY A 1 98 ? 40.357 28.765 -93.516 1.00 27.89 98 GLY A O 1
ATOM 691 N N . GLY A 1 99 ? 39.398 30.483 -94.595 1.00 27.31 99 GLY A N 1
ATOM 692 C CA . GLY A 1 99 ? 38.261 29.727 -95.117 1.00 27.31 99 GLY A CA 1
ATOM 693 C C . GLY A 1 99 ? 38.637 28.661 -96.146 1.00 27.31 99 GLY A C 1
ATOM 694 O O . GLY A 1 99 ? 39.688 28.727 -96.776 1.00 27.31 99 GLY A O 1
ATOM 695 N N . GLY A 1 100 ? 37.707 27.729 -96.355 1.00 26.94 100 GLY A N 1
ATOM 696 C CA . GLY A 1 100 ? 37.699 26.848 -97.518 1.00 26.94 100 GLY A CA 1
ATOM 697 C C . GLY A 1 100 ? 37.592 25.365 -97.176 1.00 26.94 100 GLY A C 1
ATOM 698 O O . GLY A 1 100 ? 38.516 24.781 -96.632 1.00 26.94 100 GLY A O 1
ATOM 699 N N . HIS A 1 101 ? 36.484 24.779 -97.634 1.00 34.00 101 HIS A N 1
ATOM 700 C CA . HIS A 1 101 ? 36.303 23.363 -97.971 1.00 34.00 101 HIS A CA 1
ATOM 701 C C . HIS A 1 101 ? 36.131 22.377 -96.800 1.00 34.00 101 HIS A C 1
ATOM 703 O O . HIS A 1 101 ? 37.057 22.018 -96.082 1.00 34.00 101 HIS A O 1
ATOM 709 N N . HIS A 1 102 ? 34.895 21.879 -96.667 1.00 40.25 102 HIS A N 1
ATOM 710 C CA . HIS A 1 102 ? 34.585 20.622 -95.991 1.00 40.25 102 HIS A CA 1
ATOM 711 C C . HIS A 1 102 ? 35.268 19.471 -96.737 1.00 40.25 102 HIS A C 1
ATOM 713 O O . HIS A 1 102 ? 34.669 18.820 -97.588 1.00 40.25 102 HIS A O 1
ATOM 719 N N . GLU A 1 103 ? 36.527 19.233 -96.411 1.00 35.44 103 GLU A N 1
ATOM 720 C CA . GLU A 1 103 ? 37.217 17.988 -96.698 1.00 35.44 103 GLU A CA 1
ATOM 721 C C . GLU A 1 103 ? 37.404 17.273 -95.359 1.00 35.44 103 GLU A C 1
ATOM 723 O O . GLU A 1 103 ? 37.696 17.903 -94.340 1.00 35.44 103 GLU A O 1
ATOM 728 N N . LEU A 1 104 ? 37.099 15.976 -95.329 1.00 44.06 104 LEU A N 1
ATOM 729 C CA . LEU A 1 104 ? 37.052 15.158 -94.118 1.00 44.06 104 LEU A CA 1
ATOM 730 C C . LEU A 1 104 ? 38.305 15.415 -93.268 1.00 44.06 104 LEU A C 1
ATOM 732 O O . LEU A 1 104 ? 39.419 15.161 -93.723 1.00 44.06 104 LEU A O 1
ATOM 736 N N . GLN A 1 105 ? 38.123 15.934 -92.048 1.00 53.34 105 GLN A N 1
ATOM 737 C CA . GLN A 1 105 ? 39.224 16.164 -91.113 1.00 53.34 105 GLN A CA 1
ATOM 738 C C . GLN A 1 105 ? 40.021 14.862 -90.988 1.00 53.34 105 GLN A C 1
ATOM 740 O O . GLN A 1 105 ? 39.503 13.854 -90.505 1.00 53.34 105 GLN A O 1
ATOM 745 N N . HIS A 1 106 ? 41.261 14.858 -91.476 1.00 60.81 106 HIS A N 1
ATOM 746 C CA . HIS A 1 106 ? 42.100 13.671 -91.440 1.00 60.81 106 HIS A CA 1
ATOM 747 C C . HIS A 1 106 ? 42.403 13.345 -89.971 1.00 60.81 106 HIS A C 1
ATOM 749 O O . HIS A 1 106 ? 43.067 14.100 -89.257 1.00 60.81 106 HIS A O 1
ATOM 755 N N . ILE A 1 107 ? 41.851 12.234 -89.486 1.00 67.75 107 ILE A N 1
ATOM 756 C CA . ILE A 1 107 ? 42.052 11.789 -88.110 1.00 67.75 107 ILE A CA 1
ATOM 757 C C . ILE A 1 107 ? 43.512 11.376 -87.976 1.00 67.75 107 ILE A C 1
ATOM 759 O O . ILE A 1 107 ? 43.961 10.414 -88.601 1.00 67.75 107 ILE A O 1
ATOM 763 N N . ASN A 1 108 ? 44.262 12.098 -87.150 1.00 72.31 108 ASN A N 1
ATOM 764 C CA . ASN A 1 108 ? 45.614 11.692 -86.824 1.00 72.31 108 ASN A CA 1
ATOM 765 C C . ASN A 1 108 ? 45.584 10.599 -85.759 1.00 72.31 108 ASN A C 1
ATOM 767 O O . ASN A 1 108 ? 45.323 10.849 -84.581 1.00 72.31 108 ASN A O 1
ATOM 771 N N . TRP A 1 109 ? 45.855 9.375 -86.191 1.00 73.69 109 TRP A N 1
ATOM 772 C CA . TRP A 1 109 ? 45.827 8.213 -85.318 1.00 73.69 109 TRP A CA 1
ATOM 773 C C . TRP A 1 109 ? 47.107 8.067 -84.489 1.00 73.69 109 TRP A C 1
ATOM 775 O O . TRP A 1 109 ? 47.006 7.719 -83.316 1.00 73.69 109 TRP A O 1
ATOM 785 N N . VAL A 1 110 ? 48.292 8.341 -85.055 1.00 71.44 110 VAL A N 1
ATOM 786 C CA . VAL A 1 110 ? 49.572 7.911 -84.448 1.00 71.44 110 VAL A CA 1
ATOM 787 C C . VAL A 1 110 ? 50.720 8.933 -84.556 1.00 71.44 110 VAL A C 1
ATOM 789 O O . VAL A 1 110 ? 51.617 8.912 -83.718 1.00 71.44 110 VAL A O 1
ATOM 792 N N . TYR A 1 111 ? 50.731 9.843 -85.533 1.00 64.38 111 TYR A N 1
ATOM 793 C CA . TYR A 1 111 ? 51.923 10.647 -85.847 1.00 64.38 111 TYR A CA 1
ATOM 794 C C . TYR A 1 111 ? 52.059 11.905 -84.973 1.00 64.38 111 TYR A C 1
ATOM 796 O O . TYR A 1 111 ? 51.063 12.532 -84.617 1.00 64.38 111 TYR A O 1
ATOM 804 N N . GLY A 1 112 ? 53.289 12.325 -84.654 1.00 66.00 112 GLY A N 1
ATOM 805 C CA . GLY A 1 112 ? 53.529 13.578 -83.927 1.00 66.00 112 GLY A CA 1
ATOM 806 C C . GLY A 1 112 ? 53.231 13.521 -82.426 1.00 66.00 112 GLY A C 1
ATOM 807 O O . GLY A 1 112 ? 52.537 14.392 -81.905 1.00 66.00 112 GLY A O 1
ATOM 808 N N . LEU A 1 113 ? 53.730 12.487 -81.744 1.00 67.38 113 LEU A N 1
ATOM 809 C CA . LEU A 1 113 ? 53.474 12.224 -80.323 1.00 67.38 113 LEU A CA 1
ATOM 810 C C . LEU A 1 113 ? 54.066 13.274 -79.356 1.00 67.38 113 LEU A C 1
ATOM 812 O O . LEU A 1 113 ? 53.509 13.458 -78.277 1.00 67.38 113 LEU A O 1
ATOM 816 N N . PHE A 1 114 ? 55.165 13.955 -79.709 1.00 60.53 114 PHE A N 1
ATOM 817 C CA . PHE A 1 114 ? 55.936 14.778 -78.760 1.00 60.53 114 PHE A CA 1
ATOM 818 C C . PHE A 1 114 ? 56.040 16.272 -79.093 1.00 60.53 114 PHE A C 1
ATOM 820 O O . PHE A 1 114 ? 56.358 17.051 -78.197 1.00 60.53 114 PHE A O 1
ATOM 827 N N . GLY A 1 115 ? 55.766 16.711 -80.326 1.00 62.16 115 GLY A N 1
ATOM 828 C CA . GLY A 1 115 ? 55.764 18.146 -80.631 1.00 62.16 115 GLY A CA 1
ATOM 829 C C . GLY A 1 115 ? 55.836 18.502 -82.109 1.00 62.16 115 GLY A C 1
ATOM 830 O O . GLY A 1 115 ? 55.870 17.633 -82.980 1.00 62.16 115 GLY A O 1
ATOM 831 N N . GLU A 1 116 ? 55.861 19.801 -82.392 1.00 62.84 116 GLU A N 1
ATOM 832 C CA . GLU A 1 116 ? 55.962 20.344 -83.749 1.00 62.84 116 GLU A CA 1
ATOM 833 C C . GLU A 1 116 ? 57.428 20.617 -84.130 1.00 62.84 116 GLU A C 1
ATOM 835 O O . GLU A 1 116 ? 58.220 21.046 -83.290 1.00 62.84 116 GLU A O 1
ATOM 840 N N . ARG A 1 117 ? 57.807 20.378 -85.394 1.00 57.03 117 ARG A N 1
ATOM 841 C CA . ARG A 1 117 ? 59.130 20.748 -85.938 1.00 57.03 117 ARG A CA 1
ATOM 842 C C . ARG A 1 117 ? 58.968 21.421 -87.301 1.00 57.03 117 ARG A C 1
ATOM 844 O O . ARG A 1 117 ? 58.229 20.927 -88.150 1.00 57.03 117 ARG A O 1
ATOM 851 N N . GLU A 1 118 ? 59.664 22.534 -87.524 1.00 54.19 118 GLU A N 1
ATOM 852 C CA . GLU A 1 118 ? 59.596 23.281 -88.787 1.00 54.19 118 GLU A CA 1
ATOM 853 C C . GLU A 1 118 ? 60.398 22.580 -89.904 1.00 54.19 118 GLU A C 1
ATOM 855 O O . GLU A 1 118 ? 61.492 22.067 -89.667 1.00 54.19 118 GLU A O 1
ATOM 860 N N . GLY A 1 119 ? 59.835 22.535 -91.123 1.00 53.59 119 GLY A N 1
ATOM 861 C CA . GLY A 1 119 ? 60.512 22.046 -92.337 1.00 53.59 119 GLY A CA 1
ATOM 862 C C . GLY A 1 119 ? 60.242 20.596 -92.781 1.00 53.59 119 GLY A C 1
ATOM 863 O O . G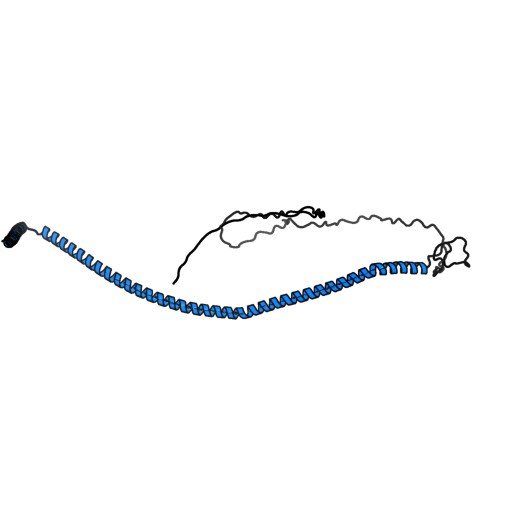LY A 1 119 ? 60.931 20.123 -93.679 1.00 53.59 119 GLY A O 1
ATOM 864 N N . LEU A 1 120 ? 59.273 19.873 -92.204 1.00 56.91 120 LEU A N 1
ATOM 865 C CA . LEU A 1 120 ? 58.934 18.507 -92.650 1.00 56.91 120 LEU A CA 1
ATOM 866 C C . LEU A 1 120 ? 57.983 18.498 -93.864 1.00 56.91 120 LEU A C 1
ATOM 868 O O . LEU A 1 120 ? 56.912 19.108 -93.821 1.00 56.91 120 LEU A O 1
ATOM 872 N N . SER A 1 121 ? 58.358 17.757 -94.913 1.00 55.03 121 SER A N 1
ATOM 873 C CA . SER A 1 121 ? 57.497 17.421 -96.062 1.00 55.03 121 SER A CA 1
ATOM 874 C C . SER A 1 121 ? 56.688 16.135 -95.804 1.00 55.03 121 SER A C 1
ATOM 876 O O . SER A 1 121 ? 57.039 15.361 -94.914 1.00 55.03 121 SER A O 1
ATOM 878 N N . ASP A 1 122 ? 55.610 15.892 -96.564 1.00 53.69 122 ASP A N 1
ATOM 879 C CA . ASP A 1 122 ? 54.654 14.786 -96.334 1.00 53.69 122 ASP A CA 1
ATOM 880 C C . ASP A 1 122 ? 55.271 13.371 -96.344 1.00 53.69 122 ASP A C 1
ATOM 882 O O . ASP A 1 122 ? 54.657 12.442 -95.823 1.00 53.69 122 ASP A O 1
ATOM 886 N N . ALA A 1 123 ? 56.489 13.204 -96.870 1.00 50.53 123 ALA A N 1
ATOM 887 C CA . ALA A 1 123 ? 57.212 11.930 -96.887 1.00 50.53 123 ALA A CA 1
ATOM 888 C C . ALA A 1 123 ? 58.017 11.633 -95.599 1.00 50.53 123 ALA A C 1
ATOM 890 O O . ALA A 1 123 ? 58.344 10.476 -95.352 1.00 50.53 123 ALA A O 1
ATOM 891 N N . ASP A 1 124 ? 58.281 12.640 -94.754 1.00 49.75 124 ASP A N 1
ATOM 892 C CA . ASP A 1 124 ? 59.135 12.532 -93.553 1.00 49.75 124 ASP A CA 1
ATOM 893 C C . ASP A 1 124 ? 58.337 12.633 -92.240 1.00 49.75 124 ASP A C 1
ATOM 895 O O . ASP A 1 124 ? 58.833 13.108 -91.212 1.00 49.75 124 ASP A O 1
ATOM 899 N N . GLN A 1 125 ? 57.070 12.210 -92.247 1.00 56.91 125 GLN A N 1
ATOM 900 C CA . GLN A 1 125 ? 56.233 12.197 -91.047 1.00 56.91 125 GLN A CA 1
ATOM 901 C C . GLN A 1 125 ? 56.778 11.191 -90.022 1.00 56.91 125 GLN A C 1
ATOM 903 O O . GLN A 1 125 ? 56.525 9.989 -90.077 1.00 56.91 125 GLN A O 1
ATOM 908 N N . SER A 1 126 ? 57.548 11.690 -89.058 1.00 58.72 126 SER A N 1
ATOM 909 C CA . SER A 1 126 ? 58.063 10.875 -87.959 1.00 58.72 126 SER A CA 1
ATOM 910 C C . SER A 1 126 ? 56.980 10.620 -86.904 1.00 58.72 126 SER A C 1
ATOM 912 O O . SER A 1 126 ? 56.162 11.488 -86.600 1.00 58.72 126 SER A O 1
ATOM 914 N N . LEU A 1 127 ? 57.011 9.447 -86.266 1.00 61.78 127 LEU A N 1
ATOM 915 C CA . LEU A 1 127 ? 56.122 9.111 -85.141 1.00 61.78 127 LEU A CA 1
ATOM 916 C C . LEU A 1 127 ? 56.225 10.120 -83.976 1.00 61.78 127 LEU A C 1
ATOM 918 O O . LEU A 1 127 ? 55.304 10.249 -83.174 1.00 61.78 127 LEU A O 1
ATOM 922 N N . LEU A 1 128 ? 57.332 10.863 -83.897 1.00 65.31 128 LEU A N 1
ATOM 923 C CA . LEU A 1 128 ? 57.656 11.750 -82.783 1.00 65.31 128 LEU A CA 1
ATOM 924 C C . LEU A 1 128 ? 57.275 13.218 -83.040 1.00 65.31 128 LEU A C 1
ATOM 926 O O . LEU A 1 128 ? 56.782 13.866 -82.120 1.00 65.31 128 LEU A O 1
ATOM 930 N N . PHE A 1 129 ? 57.445 13.733 -84.265 1.00 65.12 129 PHE A N 1
ATOM 931 C CA . PHE A 1 129 ? 57.273 15.160 -84.578 1.00 65.12 129 PHE A CA 1
ATOM 932 C C . PHE A 1 129 ? 56.277 15.434 -85.703 1.00 65.12 129 PHE A C 1
ATOM 934 O O . PHE A 1 129 ? 56.204 14.687 -86.678 1.00 65.12 129 PHE A O 1
ATOM 941 N N . ARG A 1 130 ? 55.543 16.544 -85.570 1.00 63.66 130 ARG A N 1
ATOM 942 C CA . ARG A 1 130 ? 54.409 16.922 -86.415 1.00 63.66 130 ARG A CA 1
ATOM 943 C C . ARG A 1 130 ? 54.602 18.231 -87.186 1.00 63.66 130 ARG A C 1
ATOM 945 O O . ARG A 1 130 ? 55.318 19.119 -86.735 1.00 63.66 130 ARG A O 1
ATOM 952 N N . LYS A 1 131 ? 53.895 18.377 -88.313 1.00 62.62 131 LYS A N 1
ATOM 953 C CA . LYS A 1 131 ? 53.718 19.646 -89.038 1.00 62.62 131 LYS A CA 1
ATOM 954 C C . LYS A 1 131 ? 52.736 20.569 -88.299 1.00 62.62 131 LYS A C 1
ATOM 956 O O . LYS A 1 131 ? 51.690 20.111 -87.835 1.00 62.62 131 LYS A O 1
ATOM 961 N N . LYS A 1 132 ? 53.050 21.866 -88.254 1.00 54.16 132 LYS A N 1
ATOM 962 C CA . LYS A 1 132 ? 52.197 22.917 -87.678 1.00 54.16 132 LYS A CA 1
ATOM 963 C C . LYS A 1 132 ? 50.813 22.932 -88.348 1.00 54.16 132 LYS A C 1
ATOM 965 O O . LYS A 1 132 ? 50.729 22.917 -89.576 1.00 54.16 132 LYS A O 1
ATOM 970 N N . GLY A 1 133 ? 49.745 22.943 -87.546 1.00 62.12 133 GLY A N 1
ATOM 971 C CA . GLY A 1 133 ? 48.351 23.016 -88.021 1.00 62.12 133 GLY A CA 1
ATOM 972 C C . GLY A 1 133 ? 47.601 21.681 -88.142 1.00 62.12 133 GLY A C 1
ATOM 973 O O . GLY A 1 133 ? 46.573 21.622 -88.811 1.00 62.12 133 GLY A O 1
ATOM 974 N N . THR A 1 134 ? 48.080 20.602 -87.512 1.00 66.88 134 THR A N 1
ATOM 975 C CA . THR A 1 134 ? 47.414 19.285 -87.543 1.00 66.88 134 THR A CA 1
ATOM 976 C C . THR A 1 134 ? 46.954 18.849 -86.122 1.00 66.88 134 THR A C 1
ATOM 978 O O . THR A 1 134 ? 47.691 19.052 -85.158 1.00 66.88 134 THR A O 1
ATOM 981 N N . PRO A 1 135 ? 45.744 18.258 -85.937 1.00 71.69 135 PRO A N 1
ATOM 982 C CA . PRO A 1 135 ? 45.071 18.079 -84.624 1.00 71.69 135 PRO A CA 1
ATOM 983 C C . PRO A 1 135 ? 45.595 16.897 -83.788 1.00 71.69 135 PRO A C 1
ATOM 985 O O . PRO A 1 135 ? 45.710 15.805 -84.337 1.00 71.69 135 PRO A O 1
ATOM 988 N N . VAL A 1 136 ? 45.990 17.081 -82.513 1.00 73.31 136 VAL A N 1
ATOM 989 C CA . VAL A 1 136 ? 46.701 16.109 -81.611 1.00 73.31 136 VAL A CA 1
ATOM 990 C C . VAL A 1 136 ? 46.362 14.619 -81.862 1.00 73.31 136 VAL A C 1
ATOM 992 O O . VAL A 1 136 ? 45.181 14.303 -82.002 1.00 73.31 136 VAL A O 1
ATOM 995 N N . PRO A 1 137 ? 47.350 13.690 -81.913 1.00 80.31 137 PRO A N 1
ATOM 996 C CA . PRO A 1 137 ? 47.065 12.280 -82.181 1.00 80.31 137 PRO A CA 1
ATOM 997 C C . PRO A 1 137 ? 46.132 11.653 -81.137 1.00 80.31 137 PRO A C 1
ATOM 999 O O . PRO A 1 137 ? 46.345 11.796 -79.930 1.00 80.31 137 PRO A O 1
ATOM 1002 N N . LEU A 1 138 ? 45.143 10.880 -81.598 1.00 81.81 138 LEU A N 1
ATOM 1003 C CA . LEU A 1 138 ? 44.231 10.141 -80.717 1.00 81.81 138 LEU A CA 1
ATOM 1004 C C . LEU A 1 138 ? 44.984 9.180 -79.789 1.00 81.81 138 LEU A C 1
ATOM 1006 O O . LEU A 1 138 ? 44.627 9.066 -78.618 1.00 81.81 138 LEU A O 1
ATOM 1010 N N . LEU A 1 139 ? 46.061 8.548 -80.268 1.00 83.06 139 LEU A N 1
ATOM 1011 C CA . LEU A 1 139 ? 46.894 7.663 -79.453 1.00 83.06 139 LEU A CA 1
ATOM 1012 C C . LEU A 1 139 ? 47.520 8.385 -78.248 1.00 83.06 139 LEU A C 1
ATOM 1014 O O . LEU A 1 139 ? 47.549 7.817 -77.160 1.00 83.06 139 LEU A O 1
ATOM 1018 N N . ALA A 1 140 ? 47.952 9.643 -78.393 1.00 81.25 140 ALA A N 1
ATOM 1019 C CA . ALA A 1 140 ? 48.477 10.425 -77.270 1.00 81.25 140 ALA A CA 1
ATOM 1020 C C . ALA A 1 140 ? 47.393 10.717 -76.225 1.00 81.25 140 ALA A C 1
ATOM 1022 O O . ALA A 1 140 ? 47.643 10.593 -75.028 1.00 81.25 140 ALA A O 1
ATOM 1023 N N . ASN A 1 141 ? 46.171 11.033 -76.668 1.00 84.12 141 ASN A N 1
ATOM 1024 C CA . ASN A 1 141 ? 45.031 11.240 -75.774 1.00 84.12 141 ASN A CA 1
ATOM 1025 C C . ASN A 1 141 ? 44.621 9.946 -75.058 1.00 84.12 141 ASN A C 1
ATOM 1027 O O . ASN A 1 141 ? 44.319 9.986 -73.869 1.00 84.12 141 ASN A O 1
ATOM 1031 N N . VAL A 1 142 ? 44.657 8.798 -75.743 1.00 87.88 142 VAL A N 1
ATOM 1032 C CA . VAL A 1 142 ? 44.379 7.478 -75.150 1.00 87.88 142 VAL A CA 1
ATOM 1033 C C . VAL A 1 142 ? 45.455 7.091 -74.134 1.00 87.88 142 VAL A C 1
ATOM 1035 O O . VAL A 1 142 ? 45.116 6.620 -73.051 1.00 87.88 142 VAL A O 1
ATOM 1038 N N . ILE A 1 143 ? 46.736 7.331 -74.433 1.00 87.44 143 ILE A N 1
ATOM 1039 C CA . ILE A 1 143 ? 47.842 7.097 -73.493 1.00 87.44 143 ILE A CA 1
ATOM 1040 C C . ILE A 1 143 ? 47.718 8.022 -72.277 1.00 87.44 143 ILE A C 1
ATOM 1042 O O . ILE A 1 143 ? 47.824 7.554 -71.146 1.00 87.44 143 ILE A O 1
ATOM 1046 N N . ASN A 1 144 ? 47.440 9.312 -72.483 1.00 87.62 144 ASN A N 1
ATOM 1047 C CA . ASN A 1 144 ? 47.237 10.277 -71.402 1.00 87.62 144 ASN A CA 1
ATOM 1048 C C . ASN A 1 144 ? 46.033 9.897 -70.522 1.00 87.62 144 ASN A C 1
ATOM 1050 O O . ASN A 1 144 ? 46.148 9.824 -69.301 1.00 87.62 144 ASN A O 1
ATOM 1054 N N . PHE A 1 145 ? 44.891 9.569 -71.131 1.00 91.44 145 PHE A N 1
ATOM 1055 C CA . PHE A 1 145 ? 43.705 9.098 -70.418 1.00 91.44 145 PHE A CA 1
ATOM 1056 C C . PHE A 1 145 ? 43.984 7.803 -69.649 1.00 91.44 145 PHE A C 1
ATOM 1058 O O . PHE A 1 145 ? 43.628 7.699 -68.480 1.00 91.44 145 PHE A O 1
ATOM 1065 N N . GLY A 1 146 ? 44.679 6.843 -70.263 1.00 93.50 146 GLY A N 1
ATOM 1066 C CA . GLY A 1 146 ? 45.101 5.607 -69.608 1.00 93.50 146 GLY A CA 1
ATOM 1067 C C . GLY A 1 146 ? 46.034 5.855 -68.423 1.00 93.50 146 GLY A C 1
ATOM 1068 O O . GLY A 1 146 ? 45.888 5.206 -67.390 1.00 93.50 146 GLY A O 1
ATOM 1069 N N . LEU A 1 147 ? 46.942 6.830 -68.524 1.00 91.44 147 LEU A N 1
ATOM 1070 C CA . LEU A 1 147 ? 47.839 7.221 -67.437 1.00 91.44 147 LEU A CA 1
ATOM 1071 C C . LEU A 1 147 ? 47.070 7.878 -66.282 1.00 91.44 147 LEU A C 1
ATOM 1073 O O . LEU A 1 147 ? 47.289 7.521 -65.125 1.00 91.44 147 LEU A O 1
ATOM 1077 N N . VAL A 1 148 ? 46.122 8.773 -66.579 1.00 91.00 148 VAL A N 1
ATOM 1078 C CA . VAL A 1 148 ? 45.257 9.410 -65.571 1.00 91.00 148 VAL A CA 1
ATOM 1079 C C . VAL A 1 148 ? 44.331 8.391 -64.905 1.00 91.00 148 VAL A C 1
ATOM 1081 O O . VAL A 1 148 ? 44.259 8.352 -63.679 1.00 91.00 148 VAL A O 1
ATOM 1084 N N . VAL A 1 149 ? 43.660 7.528 -65.674 1.00 93.81 149 VAL A N 1
ATOM 1085 C CA . VAL A 1 149 ? 42.791 6.463 -65.143 1.00 93.81 149 VAL A CA 1
ATOM 1086 C C . VAL A 1 149 ? 43.604 5.446 -64.350 1.00 93.81 149 VAL A C 1
ATOM 1088 O O . VAL A 1 149 ? 43.185 5.052 -63.266 1.00 93.81 149 VAL A O 1
ATOM 1091 N N . GLY A 1 150 ? 44.785 5.060 -64.831 1.00 91.31 150 GLY A N 1
ATOM 1092 C CA . GLY A 1 150 ? 45.692 4.165 -64.117 1.00 91.31 150 GLY A CA 1
ATOM 1093 C C . GLY A 1 150 ? 46.139 4.749 -62.776 1.00 91.31 150 GLY A C 1
ATOM 1094 O O . GLY A 1 150 ? 46.063 4.069 -61.752 1.00 91.31 150 GLY A O 1
ATOM 1095 N N . LEU A 1 151 ? 46.528 6.028 -62.748 1.00 91.44 151 LEU A N 1
ATOM 1096 C CA . LEU A 1 151 ? 46.883 6.735 -61.514 1.00 91.44 151 LEU A CA 1
ATOM 1097 C C . LEU A 1 151 ? 45.681 6.866 -60.564 1.00 91.44 151 LEU A C 1
ATOM 1099 O O . LEU A 1 151 ? 45.827 6.673 -59.355 1.00 91.44 151 LEU A O 1
ATOM 1103 N N . LEU A 1 152 ? 44.495 7.156 -61.105 1.00 91.19 152 LEU A N 1
ATOM 1104 C CA . LEU A 1 152 ? 43.258 7.293 -60.342 1.00 91.19 152 LEU A CA 1
ATOM 1105 C C . LEU A 1 152 ? 42.828 5.960 -59.728 1.00 91.19 152 LEU A C 1
ATOM 1107 O O . LEU A 1 152 ? 42.553 5.909 -58.537 1.00 91.19 152 LEU A O 1
ATOM 1111 N N . VAL A 1 153 ? 42.811 4.871 -60.494 1.00 92.50 153 VAL A N 1
ATOM 1112 C CA . VAL A 1 153 ? 42.449 3.538 -59.989 1.00 92.50 153 VAL A CA 1
ATOM 1113 C C . VAL A 1 153 ? 43.479 3.049 -58.972 1.00 92.50 153 VAL A C 1
ATOM 1115 O O . VAL A 1 153 ? 43.095 2.497 -57.944 1.00 92.50 153 VAL A O 1
ATOM 1118 N N . SER A 1 154 ? 44.768 3.313 -59.200 1.00 89.69 154 SER A N 1
ATOM 1119 C CA . SER A 1 154 ? 45.836 2.948 -58.263 1.00 89.69 154 SER A CA 1
ATOM 1120 C C . SER A 1 154 ? 45.677 3.630 -56.897 1.00 89.69 154 SER A C 1
ATOM 1122 O O . SER A 1 154 ? 45.818 2.975 -55.865 1.00 89.69 154 SER A O 1
ATOM 1124 N N . LYS A 1 155 ? 45.323 4.925 -56.864 1.00 89.06 155 LYS A N 1
ATOM 1125 C CA . LYS A 1 155 ? 45.174 5.679 -55.604 1.00 89.06 155 LYS A CA 1
ATOM 1126 C C . LYS A 1 155 ? 43.767 5.640 -55.000 1.00 89.06 155 LYS A C 1
ATOM 1128 O O . LYS A 1 155 ? 43.635 5.467 -53.794 1.00 89.06 155 LYS A O 1
ATOM 1133 N N . ALA A 1 156 ? 42.719 5.797 -55.805 1.00 89.25 156 ALA A N 1
ATOM 1134 C CA . ALA A 1 156 ? 41.330 5.877 -55.341 1.00 89.25 156 ALA A CA 1
ATOM 1135 C C . ALA A 1 156 ? 40.648 4.504 -55.233 1.00 89.25 156 ALA A C 1
ATOM 1137 O O . ALA A 1 156 ? 39.793 4.313 -54.371 1.00 89.25 156 ALA A O 1
ATOM 1138 N N . GLY A 1 157 ? 41.044 3.527 -56.055 1.00 90.94 157 GLY A N 1
ATOM 1139 C CA . GLY A 1 157 ? 40.541 2.152 -55.989 1.00 90.94 157 GLY A CA 1
ATOM 1140 C C . GLY A 1 157 ? 40.628 1.517 -54.592 1.00 90.94 157 GLY A C 1
ATOM 1141 O O . GLY A 1 157 ? 39.608 1.004 -54.121 1.00 90.94 157 GLY A O 1
ATOM 1142 N N . PRO A 1 158 ? 41.778 1.570 -53.883 1.00 90.50 158 PRO A N 1
ATOM 1143 C CA . PRO A 1 158 ? 41.861 1.027 -52.530 1.00 90.50 158 PRO A CA 1
ATOM 1144 C C . PRO A 1 158 ? 40.957 1.767 -51.533 1.00 90.50 158 PRO A C 1
ATOM 1146 O O . PRO A 1 158 ? 40.323 1.102 -50.719 1.00 90.50 158 PRO A O 1
ATOM 1149 N N . MET A 1 159 ? 40.821 3.097 -51.629 1.00 90.12 159 MET A N 1
ATOM 1150 C CA . MET A 1 159 ? 39.956 3.883 -50.732 1.00 90.12 159 MET A CA 1
ATOM 1151 C C . MET A 1 159 ? 38.471 3.543 -50.913 1.00 90.12 159 MET A C 1
ATOM 1153 O O . MET A 1 159 ? 37.754 3.346 -49.936 1.00 90.12 159 MET A O 1
ATOM 1157 N N . VAL A 1 160 ? 38.007 3.423 -52.161 1.00 91.94 160 VAL A N 1
ATOM 1158 C CA . VAL A 1 160 ? 36.610 3.064 -52.460 1.00 91.94 160 VAL A CA 1
ATOM 1159 C C . VAL A 1 160 ? 36.308 1.634 -52.016 1.00 91.94 160 VAL A C 1
ATOM 1161 O O . VAL A 1 160 ? 35.259 1.371 -51.429 1.00 91.94 160 VAL A O 1
ATOM 1164 N N . ARG A 1 161 ? 37.238 0.700 -52.253 1.00 92.81 161 ARG A N 1
ATOM 1165 C CA . ARG A 1 161 ? 37.089 -0.689 -51.811 1.00 92.81 161 ARG A CA 1
ATOM 1166 C C . ARG A 1 161 ? 37.037 -0.793 -50.287 1.00 92.81 161 ARG A C 1
ATOM 1168 O O . ARG A 1 161 ? 36.205 -1.540 -49.786 1.00 92.81 161 ARG A O 1
ATOM 1175 N N . GLN A 1 162 ? 37.892 -0.060 -49.572 1.00 93.31 162 GLN A N 1
ATOM 1176 C CA . GLN A 1 162 ? 37.861 -0.007 -48.109 1.00 93.31 162 GLN A CA 1
ATOM 1177 C C . GLN A 1 162 ? 36.527 0.552 -47.608 1.00 93.31 162 GLN A C 1
ATOM 1179 O O . GLN A 1 162 ? 35.857 -0.135 -46.852 1.00 93.31 162 GLN A O 1
ATOM 1184 N N . GLY A 1 163 ? 36.050 1.682 -48.143 1.00 94.31 163 GLY A N 1
ATOM 1185 C CA . GLY A 1 163 ? 34.756 2.246 -47.736 1.00 94.31 163 GLY A CA 1
ATOM 1186 C C . GLY A 1 163 ? 33.559 1.309 -47.966 1.00 94.31 163 GLY A C 1
ATOM 1187 O O . GLY A 1 163 ? 32.631 1.280 -47.162 1.00 94.31 163 GLY A O 1
ATOM 1188 N N . LEU A 1 164 ? 33.574 0.499 -49.032 1.00 94.94 164 LEU A N 1
ATOM 1189 C CA . LEU A 1 164 ? 32.548 -0.527 -49.276 1.00 94.94 164 LEU A CA 1
ATOM 1190 C C . LEU A 1 164 ? 32.645 -1.710 -48.299 1.00 94.94 164 LEU A C 1
ATOM 1192 O O . LEU A 1 164 ? 31.613 -2.260 -47.911 1.00 94.94 164 LEU A O 1
ATOM 1196 N N . ILE A 1 165 ? 33.862 -2.113 -47.921 1.00 96.00 165 ILE A N 1
ATOM 1197 C CA . ILE A 1 165 ? 34.091 -3.163 -46.919 1.00 96.00 165 ILE A CA 1
ATOM 1198 C C . ILE A 1 165 ? 33.631 -2.670 -45.547 1.00 96.00 165 ILE A C 1
ATOM 1200 O O . ILE A 1 165 ? 32.808 -3.340 -44.931 1.00 96.00 165 ILE A O 1
ATOM 1204 N N . ASP A 1 166 ? 34.059 -1.478 -45.134 1.00 96.12 166 ASP A N 1
ATOM 1205 C CA . ASP A 1 166 ? 33.662 -0.855 -43.870 1.00 96.12 166 ASP A CA 1
ATOM 1206 C C . ASP A 1 166 ? 32.137 -0.720 -43.798 1.00 96.12 166 ASP A C 1
ATOM 1208 O O . ASP A 1 166 ? 31.511 -1.142 -42.830 1.00 96.12 166 ASP A O 1
ATOM 1212 N N . ARG A 1 167 ? 31.498 -0.264 -44.887 1.00 95.38 167 ARG A N 1
ATOM 1213 C CA . ARG A 1 167 ? 30.035 -0.167 -44.952 1.00 95.38 167 ARG A CA 1
ATOM 1214 C C . ARG A 1 167 ? 29.344 -1.519 -44.799 1.00 95.38 167 ARG A C 1
ATOM 1216 O O . ARG A 1 167 ? 28.282 -1.593 -44.181 1.00 95.38 167 ARG A O 1
ATOM 1223 N N . ARG A 1 168 ? 29.899 -2.582 -45.388 1.00 95.94 168 ARG A N 1
ATOM 1224 C CA . ARG A 1 168 ? 29.367 -3.941 -45.231 1.00 95.94 168 ARG A CA 1
ATOM 1225 C C . ARG A 1 168 ? 29.523 -4.418 -43.791 1.00 95.94 168 ARG A C 1
ATOM 1227 O O . ARG A 1 168 ? 28.585 -5.009 -43.266 1.00 95.94 168 ARG A O 1
ATOM 1234 N N . GLU A 1 169 ? 30.679 -4.191 -43.177 1.00 96.69 169 GLU A N 1
ATOM 1235 C CA . GLU A 1 169 ? 30.912 -4.557 -41.781 1.00 96.69 169 GLU A CA 1
ATOM 1236 C C . GLU A 1 169 ? 29.965 -3.813 -40.841 1.00 96.69 169 GLU A C 1
ATOM 1238 O O . GLU A 1 169 ? 29.368 -4.441 -39.973 1.00 96.69 169 GLU A O 1
ATOM 1243 N N . ASP A 1 170 ? 29.753 -2.517 -41.053 1.00 96.81 170 ASP A N 1
ATOM 1244 C CA . ASP A 1 170 ? 28.823 -1.720 -40.253 1.00 96.81 170 ASP A CA 1
ATOM 1245 C C . ASP A 1 170 ? 27.381 -2.208 -40.402 1.00 96.81 170 ASP A C 1
ATOM 1247 O O . ASP A 1 170 ? 26.688 -2.381 -39.407 1.00 96.81 170 ASP A O 1
ATOM 1251 N N . LEU A 1 171 ? 26.938 -2.536 -41.621 1.00 96.88 171 LEU A N 1
ATOM 1252 C CA . LEU A 1 171 ? 25.609 -3.119 -41.837 1.00 96.88 171 LEU A CA 1
ATOM 1253 C C . LEU A 1 171 ? 25.444 -4.475 -41.141 1.00 96.88 171 LEU A C 1
ATOM 1255 O O . LEU A 1 171 ? 24.368 -4.770 -40.620 1.00 96.88 171 LEU A O 1
ATOM 1259 N N . LEU A 1 172 ? 26.492 -5.303 -41.127 1.00 97.06 172 LEU A N 1
ATOM 1260 C CA . LEU A 1 172 ? 26.472 -6.572 -40.402 1.00 97.06 172 LEU A CA 1
ATOM 1261 C C . LEU A 1 172 ? 26.388 -6.329 -38.892 1.00 97.06 172 LEU A C 1
ATOM 1263 O O . LEU A 1 172 ? 25.498 -6.890 -38.255 1.00 97.06 172 LEU A O 1
ATOM 1267 N N . ARG A 1 173 ? 27.222 -5.432 -38.348 1.00 97.00 173 ARG A N 1
ATOM 1268 C CA . ARG A 1 173 ? 27.196 -5.032 -36.931 1.00 97.00 173 ARG A CA 1
ATOM 1269 C C . ARG A 1 173 ? 25.831 -4.486 -36.521 1.00 97.00 173 ARG A C 1
ATOM 1271 O O . ARG A 1 173 ? 25.290 -4.916 -35.505 1.00 97.00 173 ARG A O 1
ATOM 1278 N N . ASP A 1 174 ? 25.246 -3.601 -37.322 1.00 96.06 174 ASP A N 1
ATOM 1279 C CA . ASP A 1 174 ? 23.922 -3.029 -37.072 1.00 96.06 174 ASP A CA 1
ATOM 1280 C C . ASP A 1 174 ? 22.834 -4.110 -37.103 1.00 96.06 174 ASP A C 1
ATOM 1282 O O . ASP A 1 174 ? 21.937 -4.119 -36.257 1.00 96.06 174 ASP A O 1
ATOM 1286 N N . SER A 1 175 ? 22.923 -5.062 -38.040 1.00 96.81 175 SER A N 1
ATOM 1287 C CA . SER A 1 175 ? 21.972 -6.175 -38.123 1.00 96.81 175 SER A CA 1
ATOM 1288 C C . SER A 1 175 ? 22.061 -7.107 -36.911 1.00 96.81 175 SER A C 1
ATOM 1290 O O . SER A 1 175 ? 21.031 -7.510 -36.367 1.00 96.81 175 SER A O 1
ATOM 1292 N N . GLU A 1 176 ? 23.276 -7.399 -36.440 1.00 97.12 176 GLU A N 1
ATOM 1293 C CA . GLU A 1 176 ? 23.522 -8.221 -35.257 1.00 97.12 176 GLU A CA 1
ATOM 1294 C C . GLU A 1 176 ? 23.056 -7.505 -33.986 1.00 97.12 176 GLU A C 1
ATOM 1296 O O . GLU A 1 176 ? 22.376 -8.104 -33.149 1.00 97.12 176 GLU A O 1
ATOM 1301 N N . ALA A 1 177 ? 23.344 -6.207 -33.861 1.00 96.81 177 ALA A N 1
ATOM 1302 C CA . ALA A 1 177 ? 22.882 -5.380 -32.752 1.00 96.81 177 ALA A CA 1
ATOM 1303 C C . ALA A 1 177 ? 21.349 -5.306 -32.704 1.00 96.81 177 ALA A C 1
ATOM 1305 O O . ALA A 1 177 ? 20.756 -5.483 -31.638 1.00 96.81 177 ALA A O 1
ATOM 1306 N N . ALA A 1 178 ? 20.693 -5.118 -33.852 1.00 96.62 178 ALA A N 1
ATOM 1307 C CA . ALA A 1 178 ? 19.237 -5.114 -33.951 1.00 96.62 178 ALA A CA 1
ATOM 1308 C C . ALA A 1 178 ? 18.631 -6.485 -33.605 1.00 96.62 178 ALA A C 1
ATOM 1310 O O . ALA A 1 178 ? 17.640 -6.558 -32.872 1.00 96.62 178 ALA A O 1
ATOM 1311 N N . ALA A 1 179 ? 19.233 -7.579 -34.083 1.00 97.19 179 ALA A N 1
ATOM 1312 C CA . ALA A 1 179 ? 18.798 -8.935 -33.757 1.00 97.19 179 ALA A CA 1
ATOM 1313 C C . ALA A 1 179 ? 18.923 -9.222 -32.253 1.00 97.19 179 ALA A C 1
ATOM 1315 O O . ALA A 1 179 ? 17.987 -9.749 -31.647 1.00 97.19 179 ALA A O 1
ATOM 1316 N N . LYS A 1 180 ? 20.036 -8.812 -31.633 1.00 97.69 180 LYS A N 1
ATOM 1317 C CA . LYS A 1 180 ? 20.256 -8.941 -30.190 1.00 97.69 180 LYS A CA 1
ATOM 1318 C C . LYS A 1 180 ? 19.257 -8.109 -29.387 1.00 97.69 180 LYS A C 1
ATOM 1320 O O . LYS A 1 180 ? 18.619 -8.641 -28.484 1.00 97.69 180 LYS A O 1
ATOM 1325 N N . ALA A 1 181 ? 19.050 -6.846 -29.756 1.00 97.06 181 ALA A N 1
ATOM 1326 C CA . ALA A 1 181 ? 18.076 -5.977 -29.098 1.00 97.06 181 ALA A CA 1
ATOM 1327 C C . ALA A 1 181 ? 16.650 -6.550 -29.176 1.00 97.06 181 ALA A C 1
ATOM 1329 O O . ALA A 1 181 ? 15.910 -6.518 -28.192 1.00 97.06 181 ALA A O 1
ATOM 1330 N N . LYS A 1 182 ? 16.273 -7.138 -30.321 1.00 97.69 182 LYS A N 1
ATOM 1331 C CA . LYS A 1 182 ? 14.990 -7.835 -30.478 1.00 97.69 182 LYS A CA 1
ATOM 1332 C C . LYS A 1 182 ? 14.893 -9.067 -29.576 1.00 97.69 182 LYS A C 1
ATOM 1334 O O . LYS A 1 182 ? 13.851 -9.269 -28.960 1.00 97.69 182 LYS A O 1
ATOM 1339 N N . ALA A 1 183 ? 15.946 -9.880 -29.497 1.00 97.88 183 ALA A N 1
ATOM 1340 C CA . ALA A 1 183 ? 15.969 -11.062 -28.637 1.00 97.88 183 ALA A CA 1
ATOM 1341 C C . ALA A 1 183 ? 15.824 -10.684 -27.154 1.00 97.88 183 ALA A C 1
ATOM 1343 O O . ALA A 1 183 ? 14.974 -11.242 -26.465 1.00 97.88 183 ALA A O 1
ATOM 1344 N N . GLU A 1 184 ? 16.564 -9.673 -26.690 1.00 97.00 184 GLU A N 1
ATOM 1345 C CA . GLU A 1 184 ? 16.459 -9.157 -25.320 1.00 97.00 184 GLU A CA 1
ATOM 1346 C C . GLU A 1 184 ? 15.066 -8.581 -25.027 1.00 97.00 184 GLU A C 1
ATOM 1348 O O . GLU A 1 184 ? 14.493 -8.823 -23.964 1.00 97.00 184 GLU A O 1
ATOM 1353 N N . ALA A 1 185 ? 14.483 -7.835 -25.970 1.00 96.94 185 ALA A N 1
ATOM 1354 C CA . ALA A 1 185 ? 13.124 -7.318 -25.831 1.00 96.94 185 ALA A CA 1
ATOM 1355 C C . ALA A 1 185 ? 12.089 -8.452 -25.757 1.00 96.94 185 ALA A C 1
ATOM 1357 O O . ALA A 1 185 ? 11.175 -8.392 -24.933 1.00 96.94 185 ALA A O 1
ATOM 1358 N N . GLN A 1 186 ? 12.251 -9.502 -26.567 1.00 97.38 186 GLN A N 1
ATOM 1359 C CA . GLN A 1 186 ? 11.370 -10.667 -26.553 1.00 97.38 186 GLN A CA 1
ATOM 1360 C C . GLN A 1 186 ? 11.489 -11.455 -25.245 1.00 97.38 186 GLN A C 1
ATOM 1362 O O . GLN A 1 186 ? 10.474 -11.875 -24.694 1.00 97.38 186 GLN A O 1
ATOM 1367 N N . GLU A 1 187 ? 12.700 -11.628 -24.717 1.00 97.56 187 GLU A N 1
ATOM 1368 C CA . GLU A 1 187 ? 12.925 -12.273 -23.424 1.00 97.56 187 GLU A CA 1
ATOM 1369 C C . GLU A 1 187 ? 12.249 -11.487 -22.295 1.00 97.56 187 GLU A C 1
ATOM 1371 O O . GLU A 1 187 ? 11.486 -12.052 -21.511 1.00 97.56 187 GLU A O 1
ATOM 1376 N N . ARG A 1 188 ? 12.433 -10.159 -22.262 1.00 96.12 188 ARG A N 1
ATOM 1377 C CA . ARG A 1 188 ? 11.765 -9.278 -21.290 1.00 96.12 188 ARG A CA 1
ATOM 1378 C C . ARG A 1 188 ? 10.247 -9.306 -21.431 1.00 96.12 188 ARG A C 1
ATOM 1380 O O . ARG A 1 188 ? 9.545 -9.230 -20.424 1.00 96.12 188 ARG A O 1
ATOM 1387 N N . TYR A 1 189 ? 9.731 -9.389 -22.654 1.00 96.50 189 TYR A N 1
ATOM 1388 C CA . TYR A 1 189 ? 8.298 -9.512 -22.907 1.00 96.50 189 TYR A CA 1
ATOM 1389 C C . TYR A 1 189 ? 7.760 -10.843 -22.376 1.00 96.50 189 TYR A C 1
ATOM 1391 O O . TYR A 1 189 ? 6.789 -10.853 -21.625 1.00 96.50 189 TYR A O 1
ATOM 1399 N N . ASN A 1 190 ? 8.427 -11.953 -22.692 1.00 96.44 190 ASN A N 1
ATOM 1400 C CA . ASN A 1 190 ? 8.033 -13.282 -22.231 1.00 96.44 190 ASN A CA 1
ATOM 1401 C C . ASN A 1 190 ? 8.093 -13.385 -20.700 1.00 96.44 190 ASN A C 1
ATOM 1403 O O . ASN A 1 190 ? 7.163 -13.903 -20.089 1.00 96.44 190 ASN A O 1
ATOM 1407 N N . ALA A 1 191 ? 9.135 -12.834 -20.070 1.00 93.44 191 ALA A N 1
ATOM 1408 C CA . ALA A 1 191 ? 9.262 -12.801 -18.616 1.00 93.44 191 ALA A CA 1
ATOM 1409 C C . ALA A 1 191 ? 8.137 -11.990 -17.951 1.00 93.44 191 ALA A C 1
ATOM 1411 O O . ALA A 1 191 ? 7.612 -12.392 -16.916 1.00 93.44 191 ALA A O 1
ATOM 1412 N N . GLN A 1 192 ? 7.741 -10.857 -18.538 1.00 94.19 192 GLN A N 1
ATOM 1413 C CA . GLN A 1 192 ? 6.613 -10.066 -18.036 1.00 94.19 192 GLN A CA 1
ATOM 1414 C C . GLN A 1 192 ? 5.272 -10.763 -18.269 1.00 94.19 192 GLN A C 1
ATOM 1416 O O . GLN A 1 192 ? 4.428 -10.758 -17.378 1.00 94.19 192 GLN A O 1
ATOM 1421 N N . LYS A 1 193 ? 5.090 -11.410 -19.422 1.00 94.06 193 LYS A N 1
ATOM 1422 C CA . LYS A 1 193 ? 3.891 -12.193 -19.718 1.00 94.06 193 LYS A CA 1
ATOM 1423 C C . LYS A 1 193 ? 3.718 -13.348 -18.728 1.00 94.06 193 LYS A C 1
ATOM 1425 O O . LYS A 1 193 ? 2.644 -13.477 -18.156 1.00 94.06 193 LYS A O 1
ATOM 1430 N N . ALA A 1 194 ? 4.781 -14.104 -18.453 1.00 91.75 194 ALA A N 1
ATOM 1431 C CA . ALA A 1 194 ? 4.756 -15.179 -17.460 1.00 91.75 194 ALA A CA 1
ATOM 1432 C C . ALA A 1 194 ? 4.399 -14.661 -16.056 1.00 91.75 194 ALA A C 1
ATOM 1434 O O . ALA A 1 194 ? 3.647 -15.299 -15.328 1.00 91.75 194 ALA A O 1
ATOM 1435 N N . ARG A 1 195 ? 4.878 -13.466 -15.674 1.00 88.69 195 ARG A N 1
ATOM 1436 C CA . ARG A 1 195 ? 4.463 -12.831 -14.411 1.00 88.69 195 ARG A CA 1
ATOM 1437 C C . ARG A 1 195 ? 2.968 -12.518 -14.400 1.00 88.69 195 ARG A C 1
ATOM 1439 O O . ARG A 1 195 ? 2.325 -12.771 -13.392 1.00 88.69 195 ARG A O 1
ATOM 1446 N N . LEU A 1 196 ? 2.417 -11.997 -15.497 1.00 93.19 196 LEU A N 1
ATOM 1447 C CA . LEU A 1 196 ? 0.989 -11.672 -15.595 1.00 93.19 196 LEU A CA 1
ATOM 1448 C C . LEU A 1 196 ? 0.090 -12.911 -15.530 1.00 93.19 196 LEU A C 1
ATOM 1450 O O . LEU A 1 196 ? -0.977 -12.831 -14.933 1.00 93.19 196 LEU A O 1
ATOM 1454 N N . GLU A 1 197 ? 0.526 -14.043 -16.086 1.00 91.19 197 GLU A N 1
ATOM 1455 C CA . GLU A 1 197 ? -0.230 -15.304 -16.038 1.00 91.19 197 GLU A CA 1
ATOM 1456 C C . GLU A 1 197 ? -0.477 -15.780 -14.596 1.00 91.19 197 GLU A C 1
ATOM 1458 O O . GLU A 1 197 ? -1.545 -16.307 -14.300 1.00 91.19 197 GLU A O 1
ATOM 1463 N N . HIS A 1 198 ? 0.457 -15.525 -13.673 1.00 91.06 198 HIS A N 1
ATOM 1464 C CA . HIS A 1 198 ? 0.295 -15.897 -12.264 1.00 91.06 198 HIS A CA 1
ATOM 1465 C C . HIS A 1 198 ? -0.463 -14.862 -11.425 1.00 91.06 198 HIS A C 1
ATOM 1467 O O . HIS A 1 198 ? -1.021 -15.219 -10.390 1.00 91.06 198 HIS A O 1
ATOM 1473 N N . VAL A 1 199 ? -0.533 -13.594 -11.848 1.00 95.25 199 VAL A N 1
ATOM 1474 C CA . VAL A 1 199 ? -1.150 -12.516 -11.049 1.00 95.25 199 VAL A CA 1
ATOM 1475 C C . VAL A 1 199 ? -2.619 -12.797 -10.739 1.00 95.25 199 VAL A C 1
ATOM 1477 O O . VAL A 1 199 ? -3.060 -12.527 -9.625 1.00 95.25 199 VAL A O 1
ATOM 1480 N N . GLU A 1 200 ? -3.389 -13.349 -11.677 1.00 91.00 200 GLU A N 1
ATOM 1481 C CA . GLU A 1 200 ? -4.805 -13.659 -11.433 1.00 91.00 200 GLU A CA 1
ATOM 1482 C C . GLU A 1 200 ? -4.981 -14.728 -10.347 1.00 91.00 200 GLU A C 1
ATOM 1484 O O . GLU A 1 200 ? -5.838 -14.586 -9.471 1.00 91.00 200 GLU A O 1
ATOM 1489 N N . GLU A 1 201 ? -4.126 -15.753 -10.354 1.00 94.50 201 GLU A N 1
ATOM 1490 C CA . GLU A 1 201 ? -4.095 -16.800 -9.332 1.00 94.50 201 GLU A CA 1
ATOM 1491 C C . GLU A 1 201 ? -3.656 -16.238 -7.974 1.00 94.50 201 GLU A C 1
ATOM 1493 O O . GLU A 1 201 ? -4.282 -16.525 -6.953 1.00 94.50 201 GLU A O 1
ATOM 1498 N N . GLU A 1 202 ? -2.632 -15.380 -7.944 1.00 95.25 202 GLU A N 1
ATOM 1499 C CA . GLU A 1 202 ? -2.200 -14.718 -6.711 1.00 95.25 202 GLU A CA 1
ATOM 1500 C C . GLU A 1 202 ? -3.292 -13.817 -6.135 1.00 95.25 202 GLU A C 1
ATOM 1502 O O . GLU A 1 202 ? -3.545 -13.845 -4.933 1.00 95.25 202 GLU A O 1
ATOM 1507 N N . VAL A 1 203 ? -3.982 -13.051 -6.982 1.00 96.31 203 VAL A N 1
ATOM 1508 C CA . VAL A 1 203 ? -5.104 -12.202 -6.568 1.00 96.31 203 VAL A CA 1
ATOM 1509 C C . VAL A 1 203 ? -6.256 -13.050 -6.037 1.00 96.31 203 VAL A C 1
ATOM 1511 O O . VAL A 1 203 ? -6.865 -12.678 -5.033 1.00 96.31 203 VAL A O 1
ATOM 1514 N N . ALA A 1 204 ? -6.568 -14.181 -6.673 1.00 96.00 204 ALA A N 1
ATOM 1515 C CA . ALA A 1 204 ? -7.595 -15.100 -6.194 1.00 96.00 204 ALA A CA 1
ATOM 1516 C C . ALA A 1 204 ? -7.223 -15.706 -4.832 1.00 96.00 204 ALA A C 1
ATOM 1518 O O . ALA A 1 204 ? -8.051 -15.700 -3.920 1.00 96.00 204 ALA A O 1
ATOM 1519 N N . ARG A 1 205 ? -5.969 -16.146 -4.670 1.00 97.25 205 ARG A N 1
ATOM 1520 C CA . ARG A 1 205 ? -5.422 -16.662 -3.408 1.00 97.25 205 ARG A CA 1
ATOM 1521 C C . ARG A 1 205 ? -5.501 -15.616 -2.300 1.00 97.25 205 ARG A C 1
ATOM 1523 O O . ARG A 1 205 ? -6.104 -15.871 -1.268 1.00 97.25 205 ARG A O 1
ATOM 1530 N N . ILE A 1 206 ? -5.004 -14.405 -2.554 1.00 97.56 206 ILE A N 1
ATOM 1531 C CA . ILE A 1 206 ? -5.062 -13.293 -1.598 1.00 97.56 206 ILE A CA 1
ATOM 1532 C C . ILE A 1 206 ? -6.516 -13.004 -1.208 1.00 97.56 206 ILE A C 1
ATOM 1534 O O . ILE A 1 206 ? -6.828 -12.897 -0.028 1.00 97.56 206 ILE A O 1
ATOM 1538 N N . LYS A 1 207 ? -7.445 -12.920 -2.167 1.00 97.69 207 LYS A N 1
ATOM 1539 C CA . LYS A 1 207 ? -8.867 -12.700 -1.853 1.00 97.69 207 LYS A CA 1
ATOM 1540 C C . LYS A 1 207 ? -9.448 -13.801 -0.964 1.00 97.69 207 LYS A C 1
ATOM 1542 O O . LYS A 1 207 ? -10.215 -13.484 -0.056 1.00 97.69 207 LYS A O 1
ATOM 1547 N N . ALA A 1 208 ? -9.102 -15.062 -1.219 1.00 97.81 208 ALA A N 1
ATOM 1548 C CA . ALA A 1 208 ? -9.541 -16.187 -0.399 1.00 97.81 208 ALA A CA 1
ATOM 1549 C C . ALA A 1 208 ? -8.976 -16.095 1.028 1.00 97.81 208 ALA A C 1
ATOM 1551 O O . ALA A 1 208 ? -9.751 -16.166 1.984 1.00 97.81 208 ALA A O 1
ATOM 1552 N N . ASP A 1 209 ? -7.676 -15.824 1.160 1.00 97.75 209 ASP A N 1
ATOM 1553 C CA . ASP A 1 209 ? -6.994 -15.671 2.447 1.00 97.75 209 ASP A CA 1
ATOM 1554 C C . ASP A 1 209 ? -7.609 -14.526 3.268 1.00 97.75 209 ASP A C 1
ATOM 1556 O O . ASP A 1 209 ? -7.930 -14.697 4.443 1.00 97.75 209 ASP A O 1
ATOM 1560 N N . TYR A 1 210 ? -7.860 -13.366 2.651 1.00 97.50 210 TYR A N 1
ATOM 1561 C CA . TYR A 1 210 ? -8.504 -12.231 3.324 1.00 97.50 210 TYR A CA 1
ATOM 1562 C C . TYR A 1 210 ? -9.955 -12.528 3.723 1.00 97.50 210 TYR A C 1
ATOM 1564 O O . TYR A 1 210 ? -10.409 -12.067 4.770 1.00 97.50 210 TYR A O 1
ATOM 1572 N N . ALA A 1 211 ? -10.696 -13.300 2.925 1.00 97.75 211 ALA A N 1
ATOM 1573 C CA . ALA A 1 211 ? -12.053 -13.710 3.277 1.00 97.75 211 ALA A CA 1
ATO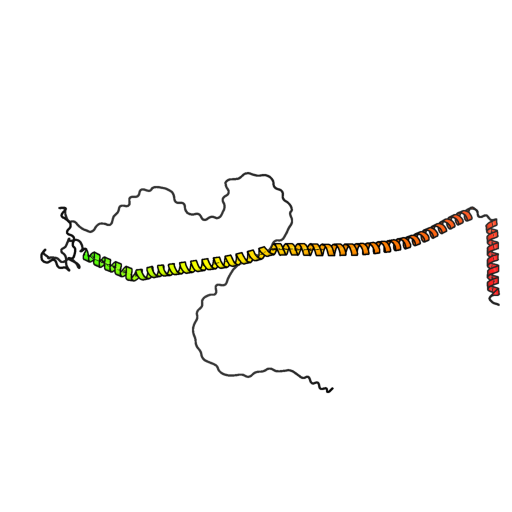M 1574 C C . ALA A 1 211 ? -12.073 -14.717 4.441 1.00 97.75 211 ALA A C 1
ATOM 1576 O O . ALA A 1 211 ? -12.995 -14.710 5.257 1.00 97.75 211 ALA A O 1
ATOM 1577 N N . GLU A 1 212 ? -11.085 -15.604 4.533 1.00 97.88 212 GLU A N 1
ATOM 1578 C CA . GLU A 1 212 ? -10.909 -16.512 5.670 1.00 97.88 212 GLU A CA 1
ATOM 1579 C C . GLU A 1 212 ? -10.482 -15.762 6.937 1.00 97.88 212 GLU A C 1
ATOM 1581 O O . GLU A 1 212 ? -11.132 -15.894 7.975 1.00 97.88 212 GLU A O 1
ATOM 1586 N N . GLN A 1 213 ? -9.477 -14.890 6.838 1.00 97.38 213 GLN A N 1
ATOM 1587 C CA . GLN A 1 213 ? -9.047 -14.030 7.943 1.00 97.38 213 GLN A CA 1
ATOM 1588 C C . GLN A 1 213 ? -10.183 -13.134 8.438 1.00 97.38 213 GLN A C 1
ATOM 1590 O O . GLN A 1 213 ? -10.392 -13.012 9.643 1.00 97.38 213 GLN A O 1
ATOM 1595 N N . GLY A 1 214 ? -10.961 -12.556 7.518 1.00 98.00 214 GLY A N 1
ATOM 1596 C CA . GLY A 1 214 ? -12.133 -11.753 7.848 1.00 98.00 214 GLY A CA 1
ATOM 1597 C C . GLY A 1 214 ? -13.174 -12.546 8.638 1.00 98.00 214 GLY A C 1
ATOM 1598 O O . GLY A 1 214 ? -13.662 -12.059 9.653 1.00 98.00 214 GLY A O 1
ATOM 1599 N N . ARG A 1 215 ? -13.469 -13.789 8.236 1.00 97.81 215 ARG A N 1
ATOM 1600 C CA . ARG A 1 215 ? -14.400 -14.668 8.966 1.00 97.81 215 ARG A CA 1
ATOM 1601 C C . ARG A 1 215 ? -13.901 -14.990 10.374 1.00 97.81 215 ARG A C 1
ATOM 1603 O O . ARG A 1 215 ? -14.650 -14.819 11.332 1.00 97.81 215 ARG A O 1
ATOM 1610 N N . HIS A 1 216 ? -12.633 -15.371 10.515 1.00 97.75 216 HIS A N 1
ATOM 1611 C CA . HIS A 1 216 ? -12.042 -15.643 11.827 1.00 97.75 216 HIS A CA 1
ATOM 1612 C C . HIS A 1 216 ? -12.035 -14.417 12.743 1.00 97.75 216 HIS A C 1
ATOM 1614 O O . HIS A 1 216 ? -12.306 -14.530 13.940 1.00 97.75 216 HIS A O 1
ATOM 1620 N N . GLU A 1 217 ? -11.760 -13.237 12.191 1.00 98.00 217 GLU A N 1
ATOM 1621 C CA . GLU A 1 217 ? -11.765 -11.998 12.957 1.00 98.00 217 GLU A CA 1
ATOM 1622 C C . GLU A 1 217 ? -13.187 -11.588 13.362 1.00 98.00 217 GLU A C 1
ATOM 1624 O O . GLU A 1 217 ? -13.402 -11.189 14.505 1.00 98.00 217 GLU A O 1
ATOM 1629 N N . MET A 1 218 ? -14.180 -11.766 12.483 1.00 98.00 218 MET A N 1
ATOM 1630 C CA . MET A 1 218 ? -15.593 -11.567 12.825 1.00 98.00 218 MET A CA 1
ATOM 1631 C C . MET A 1 218 ? -16.020 -12.478 13.980 1.00 98.00 218 MET A C 1
ATOM 1633 O O . MET A 1 218 ? -16.579 -11.995 14.962 1.00 98.00 218 MET A O 1
ATOM 1637 N N . GLU A 1 219 ? -15.692 -13.770 13.925 1.00 97.94 219 GLU A N 1
ATOM 1638 C CA . GLU A 1 219 ? -15.978 -14.713 15.014 1.00 97.94 219 GLU A CA 1
ATOM 1639 C C . GLU A 1 219 ? -15.285 -14.312 16.326 1.00 97.94 219 GLU A C 1
ATOM 1641 O O . GLU A 1 219 ? -15.870 -14.419 17.411 1.00 97.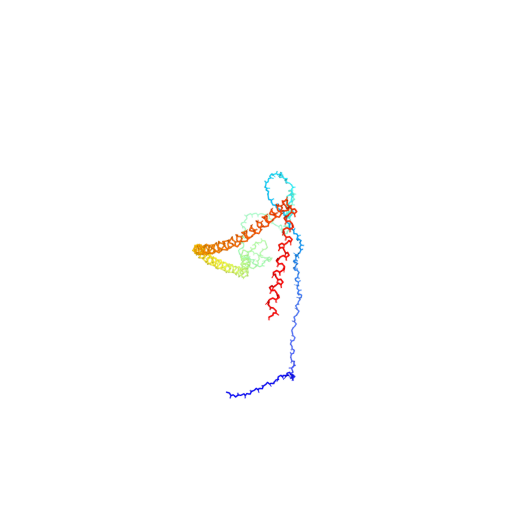94 219 GLU A O 1
ATOM 1646 N N . ARG A 1 220 ? -14.040 -13.822 16.244 1.00 98.19 220 ARG A N 1
ATOM 1647 C CA . ARG A 1 220 ? -13.281 -13.325 17.398 1.00 98.19 220 ARG A CA 1
ATOM 1648 C C . ARG A 1 220 ? -13.960 -12.107 18.022 1.00 98.19 220 ARG A C 1
ATOM 1650 O O . ARG A 1 220 ? -14.159 -12.099 19.237 1.00 98.19 220 ARG A O 1
ATOM 1657 N N . ILE A 1 221 ? -14.331 -11.118 17.207 1.00 98.25 221 ILE A N 1
ATOM 1658 C CA . ILE A 1 221 ? -15.011 -9.889 17.640 1.00 98.25 221 ILE A CA 1
ATOM 1659 C C . ILE A 1 221 ? -16.368 -10.220 18.247 1.00 98.25 221 ILE A C 1
ATOM 1661 O O . ILE A 1 221 ? -16.717 -9.683 19.293 1.00 98.25 221 ILE A O 1
ATOM 1665 N N . GLU A 1 222 ? -17.127 -11.125 17.636 1.00 98.38 222 GLU A N 1
ATOM 1666 C CA . GLU A 1 222 ? -18.413 -11.548 18.170 1.00 98.38 222 GLU A CA 1
ATOM 1667 C C . GLU A 1 222 ? -18.281 -12.234 19.531 1.00 98.38 222 GLU A C 1
ATOM 1669 O O . GLU A 1 222 ? -19.033 -11.923 20.456 1.00 98.38 222 GLU A O 1
ATOM 1674 N N . ARG A 1 223 ? -17.326 -13.161 19.678 1.00 98.19 223 ARG A N 1
ATOM 1675 C CA . ARG A 1 223 ? -17.066 -13.834 20.956 1.00 98.19 223 ARG A CA 1
ATOM 1676 C C . ARG A 1 223 ? -16.658 -12.825 22.025 1.00 98.19 223 ARG A C 1
ATOM 1678 O O . ARG A 1 223 ? -17.239 -12.813 23.106 1.00 98.19 223 ARG A O 1
ATOM 1685 N N . GLU A 1 224 ? -15.715 -11.948 21.703 1.00 97.94 224 GLU A N 1
ATOM 1686 C CA . GLU A 1 224 ? -15.255 -10.895 22.607 1.00 97.94 224 GLU A CA 1
ATOM 1687 C C . GLU A 1 224 ? -16.389 -9.921 22.969 1.00 97.94 224 GLU A C 1
ATOM 1689 O O . GLU A 1 224 ? -16.546 -9.546 24.132 1.00 97.94 224 GLU A O 1
ATOM 1694 N N . GLY A 1 225 ? -17.228 -9.556 22.000 1.00 98.38 225 GLY A N 1
ATOM 1695 C CA . GLY A 1 225 ? -18.408 -8.722 22.196 1.00 98.38 225 GLY A CA 1
ATOM 1696 C C . GLY A 1 225 ? -19.425 -9.363 23.139 1.00 98.38 225 GLY A C 1
ATOM 1697 O O . GLY A 1 225 ? -19.891 -8.700 24.066 1.00 98.38 225 GLY A O 1
ATOM 1698 N N . ARG A 1 226 ? -19.719 -10.660 22.965 1.00 98.19 226 ARG A N 1
ATOM 1699 C CA . ARG A 1 226 ? -20.611 -11.420 23.858 1.00 98.19 226 ARG A CA 1
ATOM 1700 C C . ARG A 1 226 ? -20.058 -11.495 25.277 1.00 98.19 226 ARG A C 1
ATOM 1702 O O . ARG A 1 226 ? -20.763 -11.155 26.222 1.00 98.19 226 ARG A O 1
ATOM 1709 N N . GLU A 1 227 ? -18.784 -11.837 25.436 1.00 98.25 227 GLU A N 1
ATOM 1710 C CA . GLU A 1 227 ? -18.150 -11.889 26.756 1.00 98.25 227 GLU A CA 1
ATOM 1711 C C . GLU A 1 227 ? -18.137 -10.526 27.458 1.00 98.25 227 GLU A C 1
ATOM 1713 O O . GLU A 1 227 ? -18.343 -10.440 28.670 1.00 98.25 227 GLU A O 1
ATOM 1718 N N . ARG A 1 228 ? -17.874 -9.442 26.718 1.00 97.88 228 ARG A N 1
ATOM 1719 C CA . ARG A 1 228 ? -17.927 -8.075 27.255 1.00 97.88 228 ARG A CA 1
ATOM 1720 C C . ARG A 1 228 ? -19.349 -7.696 27.653 1.00 97.88 228 ARG A C 1
ATOM 1722 O O . ARG A 1 228 ? -19.533 -7.123 28.723 1.00 97.88 228 ARG A O 1
ATOM 1729 N N . HIS A 1 229 ? -20.343 -8.042 26.836 1.00 98.19 229 HIS A N 1
ATOM 1730 C CA . HIS A 1 229 ? -21.749 -7.810 27.152 1.00 98.19 229 HIS A CA 1
ATOM 1731 C C . HIS A 1 229 ? -22.165 -8.541 28.435 1.00 98.19 229 HIS A C 1
ATOM 1733 O O . HIS A 1 229 ? -22.742 -7.931 29.330 1.00 98.19 229 HIS A O 1
ATOM 1739 N N . GLU A 1 230 ? -21.812 -9.818 28.579 1.00 98.19 230 GLU A N 1
ATOM 1740 C CA . GLU A 1 230 ? -22.111 -10.590 29.788 1.00 98.19 230 GLU A CA 1
ATOM 1741 C C . GLU A 1 230 ? -21.457 -9.995 31.040 1.00 98.19 230 GLU A C 1
ATOM 1743 O O . GLU A 1 230 ? -22.094 -9.910 32.093 1.00 98.19 230 GLU A O 1
ATOM 1748 N N . ARG A 1 231 ? -20.197 -9.548 30.937 1.00 98.19 231 ARG A N 1
ATOM 1749 C CA . ARG A 1 231 ? -19.516 -8.831 32.027 1.00 98.19 231 ARG A CA 1
ATOM 1750 C C . ARG A 1 231 ? -20.265 -7.548 32.384 1.00 98.19 231 ARG A C 1
ATOM 1752 O O . ARG A 1 231 ? -20.604 -7.368 33.548 1.00 98.19 231 ARG A O 1
ATOM 1759 N N . LEU A 1 232 ? -20.621 -6.738 31.388 1.00 98.31 232 LEU A N 1
ATOM 1760 C CA . LEU A 1 232 ? -21.358 -5.491 31.587 1.00 98.31 232 LEU A CA 1
ATOM 1761 C C . LEU A 1 232 ? -22.711 -5.723 32.275 1.00 98.31 232 LEU A C 1
ATOM 1763 O O . LEU A 1 232 ? -23.068 -4.988 33.191 1.00 98.31 232 LEU A O 1
ATOM 1767 N N . VAL A 1 233 ? -23.455 -6.758 31.876 1.00 98.44 233 VAL A N 1
ATOM 1768 C CA . VAL A 1 233 ? -24.742 -7.107 32.498 1.00 98.44 233 VAL A CA 1
ATOM 1769 C C . VAL A 1 233 ? -24.557 -7.537 33.954 1.00 98.44 233 VAL A C 1
ATOM 1771 O O . VAL A 1 233 ? -25.354 -7.149 34.813 1.00 98.44 233 VAL A O 1
ATOM 1774 N N . ARG A 1 234 ? -23.512 -8.318 34.261 1.00 98.19 234 ARG A N 1
ATOM 1775 C CA . ARG A 1 234 ? -23.192 -8.695 35.647 1.00 98.19 234 ARG A CA 1
ATOM 1776 C C . ARG A 1 234 ? -22.850 -7.471 36.490 1.00 98.19 234 ARG A C 1
ATOM 1778 O O . ARG A 1 234 ? -23.422 -7.317 37.568 1.00 98.19 234 ARG A O 1
ATOM 1785 N N . ASP A 1 235 ? -21.995 -6.593 35.982 1.00 98.25 235 ASP A N 1
ATOM 1786 C CA . ASP A 1 235 ? -21.564 -5.387 36.690 1.00 98.25 235 ASP A CA 1
ATOM 1787 C C . ASP A 1 235 ? -22.738 -4.425 36.911 1.00 98.25 235 ASP A C 1
ATOM 1789 O O . ASP A 1 235 ? -22.951 -3.951 38.026 1.00 98.25 235 ASP A O 1
ATOM 1793 N N . ALA A 1 236 ? -23.579 -4.221 35.893 1.00 98.25 236 ALA A N 1
ATOM 1794 C CA . ALA A 1 236 ? -24.793 -3.419 36.005 1.00 98.25 236 ALA A CA 1
ATOM 1795 C C . ALA A 1 236 ? -25.761 -3.990 37.051 1.00 98.25 236 ALA A C 1
ATOM 1797 O O . ALA A 1 236 ? -26.321 -3.243 37.851 1.00 98.25 236 ALA A O 1
ATOM 1798 N N . ARG A 1 237 ? -25.940 -5.317 37.101 1.00 98.06 237 ARG A N 1
ATOM 1799 C CA . ARG A 1 237 ? -26.786 -5.958 38.118 1.00 98.06 237 ARG A CA 1
ATOM 1800 C C . ARG A 1 237 ? -26.227 -5.757 39.527 1.00 98.06 237 ARG A C 1
ATOM 1802 O O . ARG A 1 237 ? -27.007 -5.498 40.441 1.00 98.06 237 ARG A O 1
ATOM 1809 N N . LEU A 1 238 ? -24.912 -5.869 39.711 1.00 98.19 238 LEU A N 1
ATOM 1810 C CA . LEU A 1 238 ? -24.271 -5.610 41.002 1.00 98.19 238 LEU A CA 1
ATOM 1811 C C . LEU A 1 238 ? -24.446 -4.148 41.422 1.00 98.19 238 LEU A C 1
ATOM 1813 O O . LEU A 1 238 ? -24.826 -3.888 42.563 1.00 98.19 238 LEU A O 1
ATOM 1817 N N . LEU A 1 239 ? -24.259 -3.211 40.492 1.00 98.25 239 LEU A N 1
ATOM 1818 C CA . LEU A 1 239 ? -24.444 -1.786 40.744 1.00 98.25 239 LEU A CA 1
ATOM 1819 C C . LEU A 1 239 ? -25.896 -1.461 41.118 1.00 98.25 239 LEU A C 1
ATOM 1821 O O . LEU A 1 239 ? -26.135 -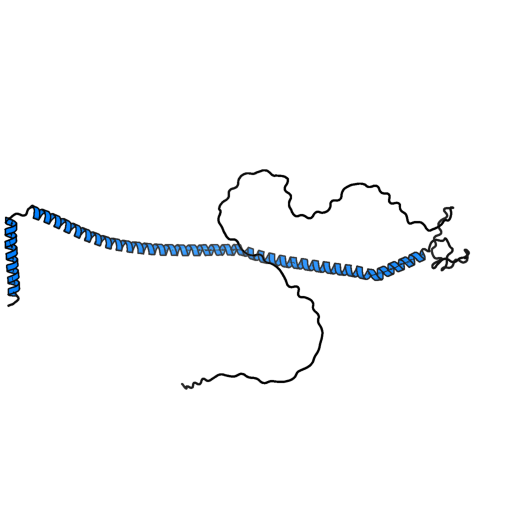0.776 42.105 1.00 98.25 239 LEU A O 1
ATOM 1825 N N . LEU A 1 240 ? -26.873 -2.021 40.398 1.00 98.19 240 LEU A N 1
ATOM 1826 C CA . LEU A 1 240 ? -28.295 -1.862 40.720 1.00 98.19 240 LEU A CA 1
ATOM 1827 C C . LEU A 1 240 ? -28.642 -2.416 42.106 1.00 98.19 240 LEU A C 1
ATOM 1829 O O . LEU A 1 240 ? -29.447 -1.824 42.819 1.00 98.19 240 LEU A O 1
ATOM 1833 N N . GLN A 1 241 ? -28.041 -3.537 42.513 1.00 97.62 241 GLN A N 1
ATOM 1834 C CA . GLN A 1 241 ? -28.243 -4.080 43.859 1.00 97.62 241 GLN A CA 1
ATOM 1835 C C . GLN A 1 241 ? -27.644 -3.175 44.939 1.00 97.62 241 GLN A C 1
ATOM 1837 O O . GLN A 1 241 ? -28.262 -2.990 45.988 1.00 97.62 241 GLN A O 1
ATOM 1842 N N . GLN A 1 242 ? -26.455 -2.621 44.699 1.00 97.88 242 GLN A N 1
ATOM 1843 C CA . GLN A 1 242 ? -25.806 -1.688 45.620 1.00 97.88 242 GLN A CA 1
ATOM 1844 C C . GLN A 1 242 ? -26.618 -0.398 45.755 1.00 97.88 242 GLN A C 1
ATOM 1846 O O . GLN A 1 242 ? -26.954 -0.010 46.874 1.00 97.88 242 GLN A O 1
ATOM 1851 N N . GLU A 1 243 ? -27.014 0.202 44.632 1.00 97.75 243 GLU A N 1
ATOM 1852 C CA . GLU A 1 243 ? -27.811 1.427 44.620 1.00 97.75 243 GLU A CA 1
ATOM 1853 C C . GLU A 1 243 ? -29.200 1.188 45.219 1.00 97.75 243 GLU A C 1
ATOM 1855 O O . GLU A 1 243 ? -29.674 1.985 46.019 1.00 97.75 243 GLU A O 1
ATOM 1860 N N . GLY A 1 244 ? -29.825 0.040 44.943 1.00 97.81 244 GLY A N 1
ATOM 1861 C CA . GLY A 1 244 ? -31.097 -0.339 45.557 1.00 97.81 244 GLY A CA 1
ATOM 1862 C C . GLY A 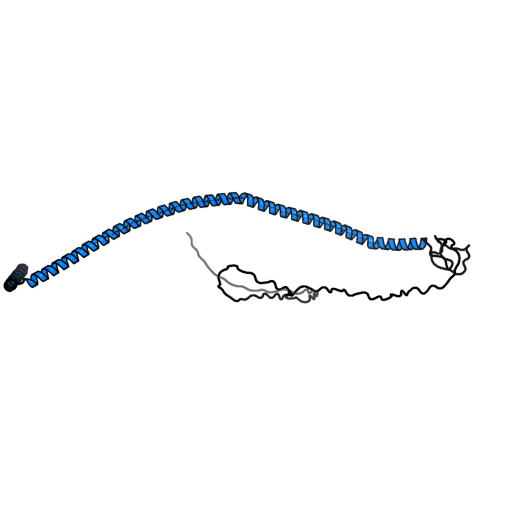1 244 ? -31.020 -0.412 47.085 1.00 97.81 244 GLY A C 1
ATOM 1863 O O . GLY A 1 244 ? -31.898 0.112 47.770 1.00 97.81 244 GLY A O 1
ATOM 1864 N N . ARG A 1 245 ? -29.952 -1.002 47.641 1.00 97.25 245 ARG A N 1
ATOM 1865 C CA . ARG A 1 245 ? -29.727 -1.029 49.099 1.00 97.25 245 ARG A CA 1
ATOM 1866 C C . ARG A 1 245 ? -29.472 0.370 49.659 1.00 97.25 245 ARG A C 1
ATOM 1868 O O . ARG A 1 245 ? -30.029 0.709 50.700 1.00 97.25 245 ARG A O 1
ATOM 1875 N N . ALA A 1 246 ? -28.669 1.181 48.971 1.00 97.38 246 ALA A N 1
ATOM 1876 C CA . ALA A 1 246 ? -28.396 2.557 49.378 1.00 97.38 246 ALA A CA 1
ATOM 1877 C C . ALA A 1 246 ? -29.674 3.416 49.376 1.00 97.38 246 ALA A C 1
ATOM 1879 O O . ALA A 1 246 ? -29.922 4.154 50.328 1.00 97.38 246 ALA A O 1
ATOM 1880 N N . LEU A 1 247 ? -30.523 3.274 48.354 1.00 97.88 247 LEU A N 1
ATOM 1881 C CA . LEU A 1 247 ? -31.819 3.946 48.260 1.00 97.88 247 LEU A CA 1
ATOM 1882 C C . LEU A 1 247 ? -32.770 3.506 49.375 1.00 97.88 247 LEU A C 1
ATOM 1884 O O . LEU A 1 247 ? -33.384 4.359 50.007 1.00 97.88 247 LEU A O 1
ATOM 1888 N N . GLN A 1 248 ? -32.855 2.205 49.672 1.00 97.69 248 GLN A N 1
ATOM 1889 C CA . GLN A 1 248 ? -33.667 1.707 50.788 1.00 97.69 248 GLN A CA 1
ATOM 1890 C C . GLN A 1 248 ? -33.218 2.293 52.131 1.00 97.69 248 GLN A C 1
ATOM 1892 O O . GLN A 1 248 ? -34.053 2.745 52.910 1.00 97.69 248 GLN A O 1
ATOM 1897 N N . GLN A 1 249 ? -31.907 2.330 52.392 1.00 97.56 249 GLN A N 1
ATOM 1898 C CA . GLN A 1 249 ? -31.367 2.928 53.616 1.00 97.56 249 GLN A CA 1
ATOM 1899 C C . GLN A 1 249 ? -31.674 4.426 53.700 1.00 97.56 249 GLN A C 1
ATOM 1901 O O . GLN A 1 249 ? -32.119 4.896 54.744 1.00 97.56 249 GLN A O 1
ATOM 1906 N N . ARG A 1 250 ? -31.500 5.170 52.600 1.00 97.38 250 ARG A N 1
ATOM 1907 C CA . ARG A 1 250 ? -31.835 6.602 52.541 1.00 97.38 250 ARG A CA 1
ATOM 1908 C C . ARG A 1 250 ? -33.324 6.854 52.780 1.00 97.38 250 ARG A C 1
ATOM 1910 O O . ARG A 1 250 ? -33.654 7.734 53.565 1.00 97.38 250 ARG A O 1
ATOM 1917 N N . LEU A 1 251 ? -34.206 6.068 52.160 1.00 97.69 251 LEU A N 1
ATOM 1918 C CA . LEU A 1 251 ? -35.655 6.166 52.367 1.00 97.69 251 LEU A CA 1
ATOM 1919 C C . LEU A 1 251 ? -36.042 5.872 53.818 1.00 97.69 251 LEU A C 1
ATOM 1921 O O . LEU A 1 251 ? -36.892 6.565 54.371 1.00 97.69 251 LEU A O 1
ATOM 1925 N N . LEU A 1 252 ? -35.410 4.879 54.450 1.00 97.56 252 LEU A N 1
ATOM 1926 C CA . LEU A 1 252 ? -35.666 4.552 55.851 1.00 97.56 252 LEU A CA 1
ATOM 1927 C C . LEU A 1 252 ? -35.262 5.706 56.770 1.00 97.56 252 LEU A C 1
ATOM 1929 O O . LEU A 1 252 ? -36.066 6.112 57.603 1.00 97.56 252 LEU A O 1
ATOM 1933 N N . VAL A 1 253 ? -34.065 6.270 56.583 1.00 97.81 253 VAL A N 1
ATOM 1934 C CA . VAL A 1 253 ? -33.598 7.435 57.355 1.00 97.81 253 VAL A CA 1
ATOM 1935 C C . VAL A 1 253 ? -34.552 8.617 57.179 1.00 97.81 253 VAL A C 1
ATOM 1937 O O . VAL A 1 253 ? -35.048 9.136 58.172 1.00 97.81 253 VAL A O 1
ATOM 1940 N N . GLN A 1 254 ? -34.905 8.969 55.938 1.00 97.31 254 GLN A N 1
ATOM 1941 C CA . GLN A 1 254 ? -35.840 10.064 55.651 1.00 97.31 254 GLN A CA 1
ATOM 1942 C C . GLN A 1 254 ? -37.224 9.842 56.274 1.00 97.31 254 GLN A C 1
ATOM 1944 O O . GLN A 1 254 ? -37.839 10.781 56.770 1.00 97.31 254 GLN A O 1
ATOM 1949 N N . THR A 1 255 ? -37.721 8.603 56.263 1.00 97.38 255 THR A N 1
ATOM 1950 C CA . THR A 1 255 ? -39.029 8.268 56.846 1.00 97.38 255 THR A CA 1
ATOM 1951 C C . THR A 1 255 ? -38.996 8.367 58.368 1.00 97.38 255 THR A C 1
ATOM 1953 O O . THR A 1 255 ? -39.930 8.902 58.959 1.00 97.38 255 THR A O 1
ATOM 1956 N N . VAL A 1 256 ? -37.926 7.879 59.007 1.00 97.50 256 VAL A N 1
ATOM 1957 C CA . VAL A 1 256 ? -37.744 7.993 60.460 1.00 97.50 256 VAL A CA 1
ATOM 1958 C C . VAL A 1 256 ? -37.633 9.459 60.863 1.00 97.50 256 VAL A C 1
ATOM 1960 O O . VAL A 1 256 ? -38.365 9.872 61.753 1.00 97.50 256 VAL A O 1
ATOM 1963 N N . GLU A 1 257 ? -36.805 10.248 60.175 1.00 97.44 257 GLU A N 1
ATOM 1964 C CA . GLU A 1 257 ? -36.663 11.689 60.420 1.00 97.44 257 GLU A CA 1
ATOM 1965 C C . GLU A 1 257 ? -37.996 12.434 60.257 1.00 97.44 257 GLU A C 1
ATOM 1967 O O . GLU A 1 257 ? -38.363 13.254 61.099 1.00 97.44 257 GLU A O 1
ATOM 1972 N N . ALA A 1 258 ? -38.763 12.128 59.207 1.00 97.00 258 ALA A N 1
ATOM 1973 C CA . ALA A 1 258 ? -40.080 12.722 58.995 1.00 97.00 258 ALA A CA 1
ATOM 1974 C C . ALA A 1 258 ? -41.071 12.338 60.106 1.00 97.00 258 ALA A C 1
ATOM 1976 O O . ALA A 1 258 ? -41.768 13.207 60.629 1.00 97.00 258 ALA A O 1
ATOM 1977 N N . ALA A 1 259 ? -41.104 11.063 60.504 1.00 96.19 259 ALA A N 1
ATOM 1978 C CA . ALA A 1 259 ? -41.972 10.580 61.573 1.00 96.19 259 ALA A CA 1
ATOM 1979 C C . ALA A 1 259 ? -41.600 11.183 62.936 1.00 96.19 259 ALA A C 1
ATOM 1981 O O . ALA A 1 259 ? -42.492 11.562 63.694 1.00 96.19 259 ALA A O 1
ATOM 1982 N N . THR A 1 260 ? -40.305 11.314 63.250 1.00 96.75 260 THR A N 1
ATOM 1983 C CA . THR A 1 260 ? -39.849 11.969 64.484 1.00 96.75 260 THR A CA 1
ATOM 1984 C C . THR A 1 260 ? -40.182 13.452 64.484 1.00 96.75 260 THR A C 1
ATOM 1986 O O . THR A 1 260 ? -40.677 13.943 65.493 1.00 96.75 260 THR A O 1
ATOM 1989 N N . ASN A 1 261 ? -40.002 14.144 63.355 1.00 96.88 261 ASN A N 1
ATOM 1990 C CA . ASN A 1 261 ? -40.362 15.557 63.230 1.00 96.88 261 ASN A CA 1
ATOM 1991 C C . ASN A 1 261 ? -41.878 15.769 63.382 1.00 96.88 261 ASN A C 1
ATOM 1993 O O . ASN A 1 261 ? -42.305 16.698 64.064 1.00 96.88 261 ASN A O 1
ATOM 1997 N N . GLU A 1 262 ? -42.713 14.907 62.788 1.00 95.94 262 GLU A N 1
ATOM 1998 C CA . GLU A 1 262 ? -44.170 14.987 62.956 1.00 95.94 262 GLU A CA 1
ATOM 1999 C C . GLU A 1 262 ? -44.585 14.677 64.404 1.00 95.94 262 GLU A C 1
ATOM 2001 O O . GLU A 1 262 ? -45.432 15.371 64.974 1.00 95.94 262 GLU A O 1
ATOM 2006 N N . ALA A 1 263 ? -43.974 13.664 65.026 1.00 94.50 263 ALA A N 1
ATOM 2007 C CA . ALA A 1 263 ? -44.219 13.328 66.423 1.00 94.50 263 ALA A CA 1
ATOM 2008 C C . ALA A 1 263 ? -43.825 14.481 67.357 1.00 94.50 263 ALA A C 1
ATOM 2010 O O . ALA A 1 263 ? -44.611 14.832 68.234 1.00 94.50 263 ALA A O 1
ATOM 2011 N N . GLU A 1 264 ? -42.664 15.107 67.145 1.00 94.19 264 GLU A N 1
ATOM 2012 C CA . GLU A 1 264 ? -42.198 16.275 67.899 1.00 94.19 264 GLU A CA 1
ATOM 2013 C C . GLU A 1 264 ? -43.169 17.453 67.761 1.00 94.19 264 GLU A C 1
ATOM 2015 O O . GLU A 1 264 ? -43.568 18.045 68.767 1.00 94.19 264 GLU A O 1
ATOM 2020 N N . GLN A 1 265 ? -43.623 17.755 66.540 1.00 94.31 265 GLN A N 1
ATOM 2021 C CA . GLN A 1 265 ? -44.616 18.806 66.302 1.00 94.31 265 GLN A CA 1
ATOM 2022 C C . GLN A 1 265 ? -45.937 18.515 67.026 1.00 94.31 265 GLN A C 1
ATOM 2024 O O . GLN A 1 265 ? -46.477 19.393 67.704 1.00 94.31 265 GLN A O 1
ATOM 2029 N N . ARG A 1 266 ? -46.442 17.276 66.944 1.00 92.69 266 ARG A N 1
ATOM 2030 C CA . ARG A 1 266 ? -47.671 16.860 67.640 1.00 92.69 266 ARG A CA 1
ATOM 2031 C C . ARG A 1 266 ? -47.519 16.938 69.158 1.00 92.69 266 ARG A C 1
ATOM 2033 O O . ARG A 1 266 ? -48.370 17.550 69.801 1.00 92.69 266 ARG A O 1
ATOM 2040 N N . LEU A 1 267 ? -46.439 16.387 69.718 1.00 88.75 267 LEU A N 1
ATOM 2041 C CA . LEU A 1 267 ? -46.128 16.428 71.153 1.00 88.75 267 LEU A CA 1
ATOM 2042 C C . LEU A 1 267 ? -46.039 17.868 71.660 1.00 88.75 267 LEU A C 1
ATOM 2044 O O . LEU A 1 267 ? -46.686 18.204 72.646 1.00 88.75 267 LEU A O 1
ATOM 2048 N N . THR A 1 268 ? -45.316 18.734 70.951 1.00 90.25 268 THR A N 1
ATOM 2049 C CA . THR A 1 268 ? -45.166 20.146 71.329 1.00 90.25 268 THR A CA 1
ATOM 2050 C C . THR A 1 268 ? -46.501 20.892 71.280 1.00 90.25 268 THR A C 1
ATOM 2052 O O . THR A 1 268 ? -46.778 21.711 72.151 1.00 90.25 268 THR A O 1
ATOM 2055 N N . SER A 1 269 ? -47.363 20.583 70.305 1.00 90.50 269 SER A N 1
ATOM 2056 C CA . SER A 1 269 ? -48.677 21.229 70.165 1.00 90.50 269 SER A CA 1
ATOM 2057 C C . SER A 1 269 ? -49.728 20.784 71.195 1.00 90.50 269 SER A C 1
ATOM 2059 O O . SER A 1 269 ? -50.673 21.526 71.450 1.00 90.50 269 SER A O 1
ATOM 2061 N N . GLN A 1 270 ? -49.587 19.586 71.776 1.00 86.56 270 GLN A N 1
ATOM 2062 C CA . GLN A 1 270 ? -50.583 18.980 72.678 1.00 86.56 270 GLN A CA 1
ATOM 2063 C C . GLN A 1 270 ? -50.115 18.879 74.138 1.00 86.56 270 GLN A C 1
ATOM 2065 O O . GLN A 1 270 ? -50.867 18.400 74.986 1.00 86.56 270 GLN A O 1
ATOM 2070 N N . LEU A 1 271 ? -48.892 19.317 74.454 1.00 82.25 271 LEU A N 1
ATOM 2071 C CA . LEU A 1 271 ? -48.322 19.198 75.794 1.00 82.25 271 LEU A CA 1
ATOM 2072 C C . LEU A 1 271 ? -49.066 20.087 76.806 1.00 82.25 271 LEU A C 1
ATOM 2074 O O . LEU A 1 271 ? -49.137 21.306 76.645 1.00 82.25 271 LEU A O 1
ATOM 2078 N N . THR A 1 272 ? -49.570 19.491 77.888 1.00 87.00 272 THR A N 1
ATOM 2079 C CA . THR A 1 272 ? -50.246 20.221 78.974 1.00 87.00 272 THR A CA 1
ATOM 2080 C C . THR A 1 272 ? -49.348 20.375 80.207 1.00 87.00 272 THR A C 1
ATOM 2082 O O . THR A 1 272 ? -48.399 19.614 80.405 1.00 87.00 272 THR A O 1
ATOM 2085 N N . ALA A 1 273 ? -49.644 21.343 81.084 1.00 83.19 273 ALA A N 1
ATOM 2086 C CA . ALA A 1 273 ? -48.872 21.560 82.316 1.00 83.19 273 ALA A CA 1
ATOM 2087 C C . ALA A 1 273 ? -48.875 20.330 83.249 1.00 83.19 273 ALA A C 1
ATOM 2089 O O . ALA A 1 273 ? -47.875 20.044 83.902 1.00 83.19 273 ALA A O 1
ATOM 2090 N N . ALA A 1 274 ? -49.971 19.563 83.269 1.00 83.56 274 ALA A N 1
ATOM 2091 C CA . ALA A 1 274 ? -50.065 18.325 84.041 1.00 83.56 274 ALA A CA 1
ATOM 2092 C C . ALA A 1 274 ? -49.122 17.227 83.510 1.00 83.56 274 ALA A C 1
ATOM 2094 O O . ALA A 1 274 ? -48.562 16.461 84.296 1.00 83.56 274 ALA A O 1
ATOM 2095 N N . ASP A 1 275 ? -48.904 17.169 82.192 1.00 83.94 275 ASP A N 1
ATOM 2096 C CA . ASP A 1 275 ? -47.967 16.224 81.581 1.00 83.94 275 ASP A CA 1
ATOM 2097 C C . ASP A 1 275 ? -46.507 16.573 81.884 1.00 83.94 275 ASP A C 1
ATOM 2099 O O . ASP A 1 275 ? -45.725 15.676 82.194 1.00 83.94 275 ASP A O 1
ATOM 2103 N N . GLN A 1 276 ? -46.140 17.859 81.877 1.00 85.00 276 GLN A N 1
ATOM 2104 C CA . GLN A 1 276 ? -44.790 18.306 82.257 1.00 85.00 276 GLN A CA 1
ATOM 2105 C C . GLN A 1 276 ? -44.446 17.912 83.701 1.00 85.00 276 GLN A C 1
ATOM 2107 O O . GLN A 1 276 ? -43.360 17.403 83.977 1.00 85.00 276 GLN A O 1
ATOM 2112 N N . ASP A 1 277 ? -45.400 18.086 84.612 1.00 87.31 277 ASP A N 1
ATOM 2113 C CA . ASP A 1 277 ? -45.245 17.794 86.037 1.00 87.31 277 ASP A CA 1
ATOM 2114 C C . ASP A 1 277 ? -45.178 16.279 86.328 1.00 87.31 277 ASP A C 1
ATOM 2116 O O . ASP A 1 277 ? -44.518 15.824 87.271 1.00 87.31 277 ASP A O 1
ATOM 2120 N N . ARG A 1 278 ? -45.850 15.469 85.498 1.00 88.50 278 ARG A N 1
ATOM 2121 C CA . ARG A 1 278 ? -45.739 14.003 85.495 1.00 88.50 278 ARG A CA 1
ATOM 2122 C C . ARG A 1 278 ? -44.368 13.554 84.987 1.00 88.50 278 ARG A C 1
ATOM 2124 O O . ARG A 1 278 ? -43.715 12.765 85.668 1.00 88.50 278 ARG A O 1
ATOM 2131 N N . LEU A 1 279 ? -43.910 14.096 83.854 1.00 87.19 279 LEU A N 1
ATOM 2132 C CA . LEU A 1 279 ? -42.597 13.792 83.269 1.00 87.19 279 LEU A CA 1
ATOM 2133 C C . LEU A 1 279 ? -41.448 14.147 84.224 1.00 87.19 279 LEU A C 1
ATOM 2135 O O . LEU A 1 279 ? -40.522 13.356 84.392 1.00 87.19 279 LEU A O 1
ATOM 2139 N N . ALA A 1 280 ? -41.529 15.294 84.905 1.00 87.75 280 ALA A N 1
ATOM 2140 C CA . ALA A 1 280 ? -40.534 15.705 85.893 1.00 87.75 280 ALA A CA 1
ATOM 2141 C C . ALA A 1 280 ? -40.428 14.704 87.058 1.00 87.75 280 ALA A C 1
ATOM 2143 O O . ALA A 1 280 ? -39.327 14.313 87.451 1.00 87.75 280 ALA A O 1
ATOM 2144 N N . ARG A 1 281 ? -41.568 14.238 87.587 1.00 88.38 281 ARG A N 1
ATOM 2145 C CA . ARG A 1 281 ? -41.602 13.230 88.661 1.00 88.38 281 ARG A CA 1
ATOM 2146 C C . ARG A 1 281 ? -41.047 11.880 88.213 1.00 88.38 281 ARG A C 1
ATOM 2148 O O . ARG A 1 281 ? -40.297 11.255 88.959 1.00 88.38 281 ARG A O 1
ATOM 2155 N N . GLU A 1 282 ? -41.386 11.445 87.005 1.00 88.31 282 GLU A N 1
ATOM 2156 C CA . GLU A 1 282 ? -40.926 10.173 86.443 1.00 88.31 282 GLU A CA 1
ATOM 2157 C C . GLU A 1 282 ? -39.410 10.181 86.174 1.00 88.31 282 GLU A C 1
ATOM 2159 O O . GLU A 1 282 ? -38.712 9.231 86.534 1.00 88.31 282 GLU A O 1
ATOM 2164 N N . PHE A 1 283 ? -38.871 11.293 85.660 1.00 88.81 283 PHE A N 1
ATOM 2165 C CA . PHE A 1 283 ? -37.432 11.483 85.459 1.00 88.81 283 PHE A CA 1
ATOM 2166 C C . PHE A 1 283 ? -36.647 11.458 86.779 1.00 88.81 283 PHE A C 1
ATOM 2168 O O . PHE A 1 283 ? -35.643 10.752 86.902 1.00 88.81 283 PHE A O 1
ATOM 2175 N N . LEU A 1 284 ? -37.131 12.169 87.804 1.00 89.62 284 LEU A N 1
ATOM 2176 C CA . LEU A 1 284 ? -36.534 12.136 89.145 1.00 89.62 284 LEU A CA 1
ATOM 2177 C C . LEU A 1 284 ? -36.575 10.723 89.752 1.00 89.62 284 LEU A C 1
ATOM 2179 O O . LEU A 1 284 ? -35.610 10.294 90.388 1.00 89.62 284 LEU A O 1
ATOM 2183 N N . GLY A 1 285 ? -37.653 9.971 89.506 1.00 87.38 285 GLY A N 1
ATOM 2184 C CA . GLY A 1 285 ? -37.766 8.561 89.881 1.00 87.38 285 GLY A CA 1
ATOM 2185 C C . GLY A 1 285 ? -36.713 7.676 89.204 1.00 87.38 285 GLY A C 1
ATOM 2186 O O . GLY A 1 285 ? -36.042 6.892 89.879 1.00 87.38 285 GLY A O 1
ATOM 2187 N N . GLN A 1 286 ? -36.504 7.833 87.893 1.00 85.31 286 GLN A N 1
ATOM 2188 C CA . GLN A 1 286 ? -35.491 7.078 87.145 1.00 85.31 286 GLN A CA 1
ATOM 2189 C C . GLN A 1 286 ? -34.070 7.373 87.639 1.00 85.31 286 GLN A C 1
ATOM 2191 O O . GLN A 1 286 ? -33.315 6.433 87.899 1.00 85.31 286 GLN A O 1
ATOM 2196 N N . LEU A 1 287 ? -33.721 8.643 87.870 1.00 84.25 287 LEU A N 1
ATOM 2197 C CA . LEU A 1 287 ? -32.425 9.015 88.453 1.00 84.25 287 LEU A CA 1
ATOM 2198 C C . LEU A 1 287 ? -32.222 8.397 89.842 1.00 84.25 287 LEU A C 1
ATOM 2200 O O . LEU A 1 287 ? -31.140 7.886 90.143 1.00 84.25 287 LEU A O 1
ATOM 2204 N N . GLY A 1 288 ? -33.275 8.374 90.663 1.00 80.94 288 GLY A N 1
ATOM 2205 C CA . GLY A 1 288 ? -33.278 7.676 91.946 1.00 80.94 288 GLY A CA 1
ATOM 2206 C C . GLY A 1 288 ? -32.914 6.197 91.791 1.00 80.94 288 GLY A C 1
ATOM 2207 O O . GLY A 1 288 ? -31.985 5.721 92.443 1.00 80.94 288 GLY A O 1
ATOM 2208 N N . THR A 1 289 ? -33.562 5.476 90.874 1.00 79.31 289 THR A N 1
ATOM 2209 C CA . THR A 1 289 ? -33.288 4.044 90.639 1.00 79.31 289 THR A CA 1
ATOM 2210 C C . THR A 1 289 ? -31.902 3.759 90.049 1.00 79.31 289 THR A C 1
ATOM 2212 O O . THR A 1 289 ? -31.258 2.781 90.440 1.00 79.31 289 THR A O 1
ATOM 2215 N N . LEU A 1 290 ? -31.394 4.631 89.171 1.00 74.50 290 LEU A N 1
ATOM 2216 C CA . LEU A 1 290 ? -30.046 4.522 88.608 1.00 74.50 290 LEU A CA 1
ATOM 2217 C C . LEU A 1 290 ? -28.975 4.754 89.683 1.00 74.50 290 LEU A C 1
ATOM 2219 O O . LEU A 1 290 ? -28.004 4.001 89.767 1.00 74.50 290 LEU A O 1
ATOM 2223 N N . SER A 1 291 ? -29.188 5.736 90.566 1.00 68.88 291 SER A N 1
ATOM 2224 C CA . SER A 1 291 ? -28.296 5.998 91.703 1.00 68.88 291 SER A CA 1
ATOM 2225 C C . SER A 1 291 ? -28.263 4.832 92.702 1.00 68.88 291 SER A C 1
ATOM 2227 O O . SER A 1 291 ? -27.207 4.504 93.247 1.00 68.88 291 SER A O 1
ATOM 2229 N N . LEU A 1 292 ? -29.397 4.146 92.890 1.00 62.41 292 LEU A N 1
ATOM 2230 C CA . LEU A 1 292 ? -29.506 2.963 93.745 1.00 62.41 292 LEU A CA 1
ATOM 2231 C C . LEU A 1 292 ? -28.826 1.733 93.123 1.00 62.41 292 LEU A C 1
ATOM 2233 O O . LEU A 1 292 ? -28.220 0.954 93.854 1.00 62.41 292 LEU A O 1
ATOM 2237 N N . THR A 1 293 ? -28.860 1.580 91.796 1.00 59.19 293 THR A N 1
ATOM 2238 C CA . THR A 1 293 ? -28.112 0.534 91.070 1.00 59.19 293 THR A CA 1
ATOM 2239 C C . THR A 1 293 ? -26.599 0.746 91.165 1.00 59.19 293 THR A C 1
ATOM 2241 O O . THR A 1 293 ? -25.878 -0.185 91.514 1.00 59.19 293 THR A O 1
ATOM 2244 N N . THR A 1 294 ? -26.115 1.976 90.966 1.00 59.56 294 THR A N 1
ATOM 2245 C CA . THR A 1 294 ? -24.693 2.324 91.148 1.00 59.56 294 THR A CA 1
ATOM 2246 C C . THR A 1 294 ? -24.219 2.089 92.586 1.00 59.56 294 THR A C 1
ATOM 2248 O O . THR A 1 294 ? -23.122 1.581 92.801 1.00 59.56 294 THR A O 1
ATOM 2251 N N . LYS A 1 295 ? -25.050 2.394 93.593 1.00 56.72 295 LYS A N 1
ATOM 2252 C CA . LYS A 1 295 ? -24.700 2.196 95.009 1.00 56.72 295 LYS A CA 1
ATOM 2253 C C . LYS A 1 295 ? -24.702 0.720 95.440 1.00 56.72 295 LYS A C 1
ATOM 2255 O O . LYS A 1 295 ? -23.997 0.369 96.378 1.00 56.72 295 LYS A O 1
ATOM 2260 N N . ARG A 1 296 ? -25.465 -0.146 94.763 1.00 57.62 296 ARG A N 1
ATOM 2261 C CA . ARG A 1 296 ? -25.555 -1.592 95.050 1.00 57.62 296 ARG A CA 1
ATOM 2262 C C . ARG A 1 296 ? -24.445 -2.423 94.385 1.00 57.62 296 ARG A C 1
ATOM 2264 O O . ARG A 1 296 ? -24.241 -3.553 94.796 1.00 57.62 296 ARG A O 1
ATOM 2271 N N . GLY A 1 297 ? -23.736 -1.876 93.393 1.00 52.88 297 GLY A N 1
ATOM 2272 C CA . GLY A 1 297 ? -22.553 -2.496 92.773 1.00 52.88 297 GLY A CA 1
ATOM 2273 C C . GLY A 1 297 ? -21.209 -2.116 93.415 1.00 52.88 297 GLY A C 1
ATOM 2274 O O . GLY A 1 297 ? -20.172 -2.558 92.932 1.00 52.88 297 GLY A O 1
ATOM 2275 N N . ALA A 1 298 ? -21.217 -1.282 94.463 1.00 53.50 298 ALA A N 1
ATOM 2276 C CA . ALA A 1 298 ? -20.024 -0.752 95.138 1.00 53.50 298 ALA A CA 1
ATOM 2277 C C . ALA A 1 298 ? -19.893 -1.183 96.619 1.00 53.50 298 ALA A C 1
ATOM 2279 O O . ALA A 1 298 ? -19.063 -0.631 97.340 1.00 53.50 298 ALA A O 1
ATOM 2280 N N . ALA A 1 299 ? -20.710 -2.140 97.070 1.00 45.00 299 ALA A N 1
ATOM 2281 C CA . ALA A 1 299 ? -20.638 -2.798 98.378 1.00 45.00 299 ALA A CA 1
ATOM 2282 C C . ALA A 1 299 ? -20.497 -4.308 98.166 1.00 45.00 299 ALA A C 1
ATOM 2284 O O . ALA A 1 299 ? -19.766 -4.939 98.958 1.00 45.00 299 ALA A O 1
#

Sequence (299 aa):
MSRTFSLATLTSASWHRTGRRLALGLAASWALALGTMVVAPSLALAQDPHGHGAPPGHGAPVDPHRGIPGAPTLPRSADPHGAQQVAGHGADAADAHGGGHHELQHINWVYGLFGEREGLSDADQSLLFRKKGTPVPLLANVINFGLVVGLLVSKAGPMVRQGLIDRREDLLRDSEAAAKAKAEAQERYNAQKARLEHVEEEVARIKADYAEQGRHEMERIEREGRERHERLVRDARLLLQQEGRALQQRLLVQTVEAATNEAEQRLTSQLTAADQDRLAREFLGQLGTLSLTTKRGAA

Radius of gyration: 67.46 Å; chains: 1; bounding box: 121×70×196 Å

Secondary structure (DSSP, 8-state):
--------------------------------------PPP-------------------PPPS--PPS---------------------------------------SSS-SSEE-TT--TT---SSEE-TT----HHHHHHHHHHHHHHHHHHHHHHHHHHHHHHHHHHHHHHHHHHHHHHHHHHHHHHHHHHHHHHHHHHHHHHHHHHHHHHHHHHHHHHHHHHHHHHHHHHHHHHHHHHHHHHHHHHHHHHHHHHHHHHHHHHHHH--HHHHHHHHHHHHHHHHHHHHHHHHT--

pLDDT: mean 70.35, std 25.7, range [25.86, 98.44]